Protein AF-A0A5J4DU97-F1 (afdb_monomer_lite)

Radius of gyration: 31.8 Å; chains: 1; bounding box: 61×63×100 Å

pLDDT: mean 76.8, std 22.35, range [33.56, 98.38]

Foldseek 3Di:
DDDDDDDDDDDDDDDDDDDDDDDDDDDDDDPDDPPDDDPPPPPPPPPPPVPLLDDDDWDLDFQDFDWDQFDLFRTFTPDQRDPDAAAQVLLVVQCLDPSANVVQCAEDEVVVQCVVVVPDDDDSPPRHHGHPNDYHLACVLVRGPLRLLLVCQQCVCVRCVPPPDPRDRQNDAADDDPDDPSCHRIGRHGSRNSSNNSVNSNPRD

Sequence (205 aa):
MKRVAEAGLTTYLMFGATRVIGSASLRKVLVISWSALLWAVVPITPAYAAGAVCDGPRADKLAAYKFVPGKAIDVAIEKPLAKVQGKSARGLKIMVNPERGNCIACHRVSAILTELDLKKSETPQKYGTHGTLGPSLDGIAGRYTIGELRAILVDAQAAFPEADTIMPPYYLAGKFVRAFQTCKDRAILSARDIEDVLAYLSKLK

Secondary structure (DSSP, 8-state):
----------PPP---------------------------------------TT-SS-BSSPPP---EE-SSSSEE--S-SSSS---HHHHHHHHT-TTTT-GGGT---HHHHHHHHHS-S--TTTT-PPPSSSPP-TTHHHHS-HHHHHHHHH-HHHH-TTTT--S--TT--S--TT--GGGTT-BSS-HHHHHHHHHHHTT--

Structure (mmCIF, N/CA/C/O backbone):
data_AF-A0A5J4DU97-F1
#
_entry.id   AF-A0A5J4DU97-F1
#
loop_
_atom_site.group_PDB
_atom_site.id
_atom_site.type_symbol
_atom_site.label_atom_id
_atom_site.label_alt_id
_atom_site.label_comp_id
_atom_site.label_asym_id
_atom_site.label_entity_id
_atom_site.label_seq_id
_atom_site.pdbx_PDB_ins_code
_atom_site.Cartn_x
_atom_site.Cartn_y
_atom_site.Cartn_z
_atom_site.occupancy
_atom_site.B_iso_or_equiv
_atom_site.auth_seq_id
_atom_site.auth_comp_id
_atom_site.auth_asym_id
_atom_site.auth_atom_id
_atom_site.pdbx_PDB_model_num
ATOM 1 N N . MET A 1 1 ? 43.619 45.068 43.854 1.00 39.78 1 MET A N 1
ATOM 2 C CA . MET A 1 1 ? 42.505 45.905 44.363 1.00 39.78 1 MET A CA 1
ATOM 3 C C . MET A 1 1 ? 41.384 44.957 44.779 1.00 39.78 1 MET A C 1
ATOM 5 O O . MET A 1 1 ? 40.946 44.187 43.947 1.00 39.78 1 MET A O 1
ATOM 9 N N . LYS A 1 2 ? 41.303 44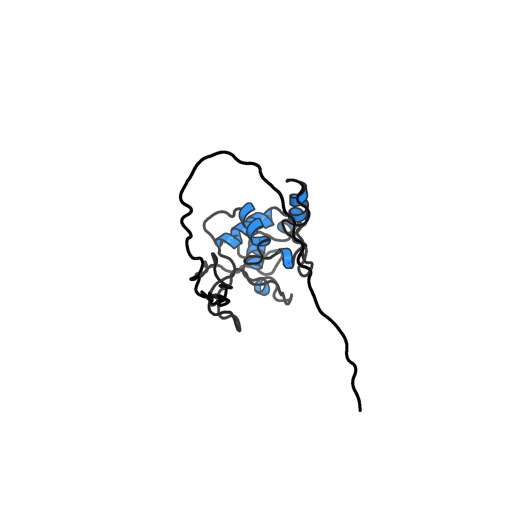.643 46.076 1.00 35.22 2 LYS A N 1
ATOM 10 C CA . LYS A 1 2 ? 40.256 45.060 47.037 1.00 35.22 2 LYS A CA 1
ATOM 11 C C . LYS A 1 2 ? 38.867 44.410 46.826 1.00 35.22 2 LYS A C 1
ATOM 13 O O . LYS A 1 2 ? 38.182 44.680 45.856 1.00 35.22 2 LYS A O 1
ATOM 18 N N . ARG A 1 3 ? 38.556 43.584 47.836 1.00 40.06 3 ARG A N 1
ATOM 19 C CA . ARG A 1 3 ? 37.326 42.937 48.336 1.00 40.06 3 ARG A CA 1
ATOM 20 C C . ARG A 1 3 ? 35.960 43.550 47.992 1.00 40.06 3 ARG A C 1
ATOM 22 O O . ARG A 1 3 ? 35.808 44.762 48.059 1.00 40.06 3 ARG A O 1
ATOM 29 N N . VAL A 1 4 ? 34.974 42.648 47.935 1.00 43.88 4 VAL A N 1
ATOM 30 C CA . VAL A 1 4 ? 33.652 42.659 48.621 1.00 43.88 4 VAL A CA 1
ATOM 31 C C . VAL A 1 4 ? 33.211 41.176 48.663 1.00 43.88 4 VAL A C 1
ATOM 33 O O . VAL A 1 4 ? 33.276 40.542 47.619 1.00 43.88 4 VAL A O 1
ATOM 36 N N . ALA A 1 5 ? 33.027 40.427 49.761 1.00 36.72 5 ALA A N 1
ATOM 37 C CA . ALA A 1 5 ? 32.416 40.578 51.094 1.00 36.72 5 ALA A CA 1
ATOM 38 C C . ALA A 1 5 ? 30.875 40.453 51.119 1.00 36.72 5 ALA A C 1
ATOM 40 O O . ALA A 1 5 ? 30.212 41.136 50.351 1.00 36.72 5 ALA A O 1
ATOM 41 N N . GLU A 1 6 ? 30.401 39.635 52.083 1.00 40.47 6 GLU A N 1
ATOM 42 C CA . GLU A 1 6 ? 29.030 39.465 52.639 1.00 40.47 6 GLU A CA 1
ATOM 43 C C . GLU A 1 6 ? 28.094 38.470 51.918 1.00 40.47 6 GLU A C 1
ATOM 45 O O . GLU A 1 6 ? 28.093 38.395 50.699 1.00 40.47 6 GLU A O 1
ATOM 50 N N . ALA A 1 7 ? 27.272 37.627 52.562 1.00 40.75 7 ALA A N 1
ATOM 51 C CA . ALA A 1 7 ? 26.912 37.329 53.963 1.00 40.75 7 ALA A CA 1
ATOM 52 C C . ALA A 1 7 ? 26.326 35.884 53.984 1.00 40.75 7 ALA A C 1
ATOM 54 O O . ALA A 1 7 ? 25.855 35.406 52.958 1.00 40.75 7 ALA A O 1
ATOM 55 N N . GLY A 1 8 ? 26.455 35.067 55.036 1.00 34.06 8 GLY A N 1
ATOM 56 C CA . GLY A 1 8 ? 25.652 35.110 56.271 1.00 34.06 8 GLY A CA 1
ATOM 57 C C . GLY A 1 8 ? 24.527 34.050 56.206 1.00 34.06 8 GLY A C 1
ATOM 58 O O . GLY A 1 8 ? 23.578 34.222 55.460 1.00 34.06 8 GLY A O 1
ATOM 59 N N . LEU A 1 9 ? 24.729 32.827 56.706 1.00 36.75 9 LEU A N 1
ATOM 60 C CA . LEU A 1 9 ? 24.472 32.326 58.071 1.00 36.75 9 LEU A CA 1
ATOM 61 C C . LEU A 1 9 ? 22.997 31.966 58.378 1.00 36.75 9 LEU A C 1
ATOM 63 O O . LEU A 1 9 ? 22.103 32.802 58.318 1.00 36.75 9 LEU A O 1
ATOM 67 N N . THR A 1 10 ? 22.841 30.760 58.939 1.00 36.75 10 THR A N 1
ATOM 68 C CA . THR A 1 10 ? 21.815 30.331 59.919 1.00 36.75 10 THR A CA 1
ATOM 69 C C . THR A 1 10 ? 20.406 29.997 59.418 1.00 36.75 10 THR A C 1
ATOM 71 O O . THR A 1 10 ? 19.522 30.843 59.340 1.00 36.75 10 THR A O 1
ATOM 74 N N . THR A 1 11 ? 20.148 28.700 59.226 1.00 41.53 11 THR A N 1
ATOM 75 C CA . THR A 1 11 ? 18.789 28.145 59.287 1.00 41.53 11 THR A CA 1
ATOM 76 C C . THR A 1 11 ? 18.452 27.804 60.739 1.00 41.53 11 THR A C 1
ATOM 78 O O . THR A 1 11 ? 19.214 27.140 61.439 1.00 41.53 11 THR A O 1
ATOM 81 N N . TYR A 1 12 ? 17.314 28.331 61.175 1.00 39.41 12 TYR A N 1
ATOM 82 C CA . TYR A 1 12 ? 16.759 28.294 62.521 1.00 39.41 12 TYR A CA 1
ATOM 83 C C . TYR A 1 12 ? 16.395 26.877 63.000 1.00 39.41 12 TYR A C 1
ATOM 85 O O . TYR A 1 12 ? 15.654 26.153 62.337 1.00 39.41 12 TYR A O 1
ATOM 93 N N . LEU A 1 13 ? 16.835 26.546 64.218 1.00 37.94 13 LEU A N 1
ATOM 94 C CA . LEU A 1 13 ? 16.186 25.587 65.114 1.00 37.94 13 LEU A CA 1
ATOM 95 C C . LEU A 1 13 ? 14.873 26.206 65.614 1.00 37.94 13 LEU A C 1
ATOM 97 O O . LEU A 1 13 ? 14.895 27.274 66.222 1.00 37.94 13 LEU A O 1
ATOM 101 N N . MET A 1 14 ? 13.750 25.518 65.417 1.00 38.16 14 MET A N 1
ATOM 102 C CA . MET A 1 14 ? 12.509 25.798 66.141 1.00 38.16 14 MET A CA 1
ATOM 103 C C . MET A 1 14 ? 12.064 24.541 66.881 1.00 38.16 14 MET A C 1
ATOM 105 O O . MET A 1 14 ? 11.596 23.565 66.299 1.00 38.16 14 MET A O 1
ATOM 109 N N . PHE A 1 15 ? 12.269 24.597 68.196 1.00 37.12 15 PHE A N 1
ATOM 110 C CA . PHE A 1 15 ? 11.703 23.707 69.196 1.00 37.12 15 PHE A CA 1
ATOM 111 C C . PHE A 1 15 ? 10.179 23.881 69.230 1.00 37.12 15 PHE A C 1
ATOM 113 O O . PHE A 1 15 ? 9.682 24.955 69.556 1.00 37.12 15 PHE A O 1
ATOM 120 N N . GLY A 1 16 ? 9.445 22.806 68.953 1.00 35.84 16 GLY A N 1
ATOM 121 C CA . GLY A 1 16 ? 8.015 22.688 69.228 1.00 35.84 16 GLY A CA 1
ATOM 122 C C . GLY A 1 16 ? 7.784 21.521 70.175 1.00 35.84 16 GLY A C 1
ATOM 123 O O . GLY A 1 16 ? 7.676 20.378 69.744 1.00 35.84 16 GLY A O 1
ATOM 124 N N . ALA A 1 17 ? 7.762 21.804 71.476 1.00 40.34 17 ALA A N 1
ATOM 125 C CA . ALA A 1 17 ? 7.398 20.846 72.508 1.00 40.34 17 ALA A CA 1
ATOM 126 C C . ALA A 1 17 ? 5.883 20.599 72.486 1.00 40.34 17 ALA A C 1
ATOM 128 O O . ALA A 1 17 ? 5.095 21.543 72.535 1.00 40.34 17 ALA A O 1
ATOM 129 N N . THR A 1 18 ? 5.456 19.337 72.499 1.00 42.66 18 THR A N 1
ATOM 130 C CA . THR A 1 18 ? 4.082 18.980 72.868 1.00 42.66 18 THR A CA 1
ATOM 131 C C . THR A 1 18 ? 4.127 17.855 73.894 1.00 42.66 18 THR A C 1
ATOM 133 O O . THR A 1 18 ? 4.570 16.743 73.619 1.00 42.66 18 THR A O 1
ATOM 136 N N . ARG A 1 19 ? 3.715 18.197 75.119 1.00 36.84 19 ARG A N 1
ATOM 137 C CA . ARG A 1 19 ? 3.464 17.276 76.233 1.00 36.84 19 ARG A CA 1
ATOM 138 C C . ARG A 1 19 ? 2.347 16.304 75.850 1.00 36.84 19 ARG A C 1
ATOM 140 O O . ARG A 1 19 ? 1.273 16.752 75.465 1.00 36.84 19 ARG A O 1
ATOM 147 N N . VAL A 1 20 ? 2.551 15.014 76.099 1.00 43.25 20 VAL A N 1
ATOM 148 C CA . VAL A 1 20 ? 1.460 14.050 76.288 1.00 43.25 20 VAL A CA 1
ATOM 149 C C . VAL A 1 20 ? 1.601 13.458 77.688 1.00 43.25 20 VAL A C 1
ATOM 151 O O . VAL A 1 20 ? 2.622 12.868 78.036 1.00 43.25 20 VAL A O 1
ATOM 154 N N . ILE A 1 21 ? 0.580 13.711 78.504 1.00 39.97 21 ILE A N 1
ATOM 155 C CA . ILE A 1 21 ? 0.368 13.165 79.847 1.00 39.97 21 ILE A CA 1
ATOM 156 C C . ILE A 1 21 ? -0.066 11.698 79.683 1.00 39.97 21 ILE A C 1
ATOM 158 O O . ILE A 1 21 ? -0.849 11.380 78.793 1.00 39.97 21 ILE A O 1
ATOM 162 N N . GLY A 1 22 ? 0.535 10.806 80.475 1.00 33.56 22 GLY A N 1
ATOM 163 C CA . GLY A 1 22 ? 0.655 9.384 80.151 1.00 33.56 22 GLY A CA 1
ATOM 164 C C . GLY A 1 22 ? -0.511 8.454 80.491 1.00 33.56 22 GLY A C 1
ATOM 165 O O . GLY A 1 22 ? -1.526 8.850 81.044 1.00 33.56 22 GLY A O 1
ATOM 166 N N . SER A 1 23 ? -0.298 7.167 80.216 1.00 38.44 23 SER A N 1
ATOM 167 C CA . SER A 1 23 ? -0.526 6.064 81.158 1.00 38.44 23 SER A CA 1
ATOM 168 C C . SER A 1 23 ? 0.166 4.786 80.650 1.00 38.44 23 SER A C 1
ATOM 170 O O . SER A 1 23 ? 0.315 4.572 79.452 1.00 38.44 23 SER A O 1
ATOM 172 N N . ALA A 1 24 ? 0.673 4.018 81.614 1.00 43.09 24 ALA A N 1
ATOM 173 C CA . ALA A 1 24 ? 1.258 2.677 81.590 1.00 43.09 24 ALA A CA 1
ATOM 174 C C . ALA A 1 24 ? 1.278 1.866 80.272 1.00 43.09 24 ALA A C 1
ATOM 176 O O . ALA A 1 24 ? 0.239 1.489 79.749 1.00 43.09 24 ALA A O 1
ATOM 177 N N . SER A 1 25 ? 2.473 1.416 79.866 1.00 41.09 25 SER A N 1
ATOM 178 C CA . SER A 1 25 ? 2.813 -0.017 79.720 1.00 41.09 25 SER A CA 1
ATOM 179 C C . SER A 1 25 ? 4.216 -0.158 79.113 1.00 41.09 25 SER A C 1
ATOM 181 O O . SER A 1 25 ? 4.470 0.240 77.978 1.00 41.09 25 SER A O 1
ATOM 183 N N . LEU A 1 26 ? 5.148 -0.718 79.887 1.00 50.97 26 LEU A N 1
ATOM 184 C CA . LEU A 1 26 ? 6.510 -1.045 79.465 1.00 50.97 26 LEU A CA 1
ATOM 185 C C . LEU A 1 26 ? 6.480 -2.060 78.311 1.00 50.97 26 LEU A C 1
ATOM 187 O O . LEU A 1 26 ? 6.248 -3.249 78.527 1.00 50.97 26 LEU A O 1
ATOM 191 N N . ARG A 1 27 ? 6.792 -1.618 77.090 1.00 46.12 27 ARG A N 1
ATOM 192 C CA . ARG A 1 27 ? 7.229 -2.508 76.007 1.00 46.12 27 ARG A CA 1
ATOM 193 C C . ARG A 1 27 ? 8.596 -2.055 75.512 1.00 46.12 27 ARG A C 1
ATOM 195 O O . ARG A 1 27 ? 8.793 -0.910 75.125 1.00 46.12 27 ARG A O 1
ATOM 202 N N . LYS A 1 28 ? 9.547 -2.983 75.617 1.00 44.84 28 LYS A N 1
ATOM 203 C CA . LYS A 1 28 ? 10.968 -2.858 75.286 1.00 44.84 28 LYS A CA 1
ATOM 204 C C . LYS A 1 28 ? 11.143 -2.228 73.899 1.00 44.84 28 LYS A C 1
ATOM 206 O O . LYS A 1 28 ? 10.737 -2.822 72.904 1.00 44.84 28 LYS A O 1
ATOM 211 N N . VAL A 1 29 ? 11.762 -1.051 73.843 1.00 43.53 29 VAL A N 1
ATOM 212 C CA . VAL A 1 29 ? 12.194 -0.426 72.589 1.00 43.53 29 VAL A CA 1
ATOM 213 C C . VAL A 1 29 ? 13.504 -1.089 72.176 1.00 43.53 29 VAL A C 1
ATOM 215 O O . VAL A 1 29 ? 14.552 -0.859 72.775 1.00 43.53 29 VAL A O 1
ATOM 218 N N . LEU A 1 30 ? 13.423 -1.963 71.176 1.00 44.03 30 LEU A N 1
ATOM 219 C CA . LEU A 1 30 ? 14.575 -2.500 70.465 1.00 44.03 30 LEU A CA 1
ATOM 220 C C . LEU A 1 30 ? 15.106 -1.393 69.545 1.00 44.03 30 LEU A C 1
ATOM 222 O O . LEU A 1 30 ? 14.493 -1.076 68.528 1.00 44.03 30 LEU A O 1
ATOM 226 N N . VAL A 1 31 ? 16.224 -0.776 69.925 1.00 44.78 31 VAL A N 1
ATOM 227 C CA . VAL A 1 31 ? 16.933 0.197 69.087 1.00 44.78 31 VAL A CA 1
ATOM 228 C C . VAL A 1 31 ? 17.688 -0.583 68.013 1.00 44.78 31 VAL A C 1
ATOM 230 O O . VAL A 1 31 ? 18.766 -1.118 68.258 1.00 44.78 31 VAL A O 1
ATOM 233 N N . ILE A 1 32 ? 17.095 -0.698 66.825 1.00 48.81 32 ILE A N 1
ATOM 234 C CA . ILE A 1 32 ? 17.781 -1.227 65.644 1.00 48.81 32 ILE A CA 1
ATOM 235 C C . ILE A 1 32 ? 18.605 -0.079 65.056 1.00 48.81 32 ILE A C 1
ATOM 237 O O . ILE A 1 32 ? 18.065 0.950 64.665 1.00 48.81 32 ILE A O 1
ATOM 241 N N . SER A 1 33 ? 19.924 -0.255 65.058 1.00 42.03 33 SER A N 1
ATOM 242 C CA . SER A 1 33 ? 20.926 0.675 64.533 1.00 42.03 33 SER A CA 1
ATOM 243 C C . SER A 1 33 ? 20.776 0.854 63.015 1.00 42.03 33 SER A C 1
ATOM 245 O O . SER A 1 33 ? 20.947 -0.096 62.253 1.00 42.03 33 SER A O 1
ATOM 247 N N . TRP A 1 34 ? 20.461 2.075 62.571 1.00 42.22 34 TRP A N 1
ATOM 248 C CA . TRP A 1 34 ? 20.395 2.481 61.160 1.00 42.22 34 TRP A CA 1
ATOM 249 C C . TRP A 1 34 ? 21.787 2.889 60.653 1.00 42.22 34 TRP A C 1
ATOM 251 O O . TRP A 1 34 ? 22.021 4.046 60.322 1.00 42.22 34 TRP A O 1
ATOM 261 N N . SER A 1 35 ? 22.732 1.952 60.611 1.00 54.69 35 SER A N 1
ATOM 262 C CA . SER A 1 35 ? 24.100 2.243 60.154 1.00 54.69 35 SER A CA 1
ATOM 263 C C . SER A 1 35 ? 24.637 1.154 59.234 1.00 54.69 35 SER A C 1
ATOM 265 O O . SER A 1 35 ? 25.695 0.600 59.498 1.00 54.69 35 SER A O 1
ATOM 267 N N . ALA A 1 36 ? 23.900 0.812 58.174 1.00 55.59 36 ALA A N 1
ATOM 268 C CA . ALA A 1 36 ? 24.432 0.062 57.031 1.00 55.59 36 ALA A CA 1
ATOM 269 C C . ALA A 1 36 ? 23.408 0.009 55.884 1.00 55.59 36 ALA A C 1
ATOM 271 O O . ALA A 1 36 ? 22.828 -1.036 55.607 1.00 55.59 36 ALA A O 1
ATOM 272 N N . LEU A 1 37 ? 23.187 1.119 55.179 1.00 54.16 37 LEU A N 1
ATOM 273 C CA . LEU A 1 37 ? 22.795 1.021 53.772 1.00 54.16 37 LEU A CA 1
ATOM 274 C C . LEU A 1 37 ? 23.932 1.580 52.933 1.00 54.16 37 LEU A C 1
ATOM 276 O O . LEU A 1 37 ? 24.103 2.780 52.737 1.00 54.16 37 LEU A O 1
ATOM 280 N N . LEU A 1 38 ? 24.752 0.615 52.532 1.00 52.22 38 LEU A N 1
ATOM 281 C CA . LEU A 1 38 ? 25.745 0.681 51.484 1.00 52.22 38 LEU A CA 1
ATOM 282 C C . LEU A 1 38 ? 25.194 1.465 50.293 1.00 52.22 38 LEU A C 1
ATOM 284 O O . LEU A 1 38 ? 24.065 1.250 49.850 1.00 52.22 38 LEU A O 1
ATOM 288 N N . TRP A 1 39 ? 26.042 2.342 49.772 1.00 46.09 39 TRP A N 1
ATOM 289 C CA . TRP A 1 39 ? 25.906 2.984 48.478 1.00 46.09 39 TRP A CA 1
ATOM 290 C C . TRP A 1 39 ? 25.841 1.914 47.383 1.00 46.09 39 TRP A C 1
ATOM 292 O O . TRP A 1 39 ? 26.840 1.593 46.743 1.00 46.09 39 TRP A O 1
ATOM 302 N N . ALA A 1 40 ? 24.664 1.338 47.160 1.00 54.50 40 ALA A N 1
ATOM 303 C CA . ALA A 1 40 ? 24.374 0.645 45.921 1.00 54.50 40 ALA A CA 1
ATOM 304 C C . ALA A 1 40 ? 24.211 1.728 44.853 1.00 54.50 40 ALA A C 1
ATOM 306 O O . ALA A 1 40 ? 23.112 2.206 44.574 1.00 54.50 40 ALA A O 1
ATOM 307 N N . VAL A 1 41 ? 25.341 2.160 44.295 1.00 61.16 41 VAL A N 1
ATOM 308 C CA . VAL A 1 41 ? 25.366 2.906 43.043 1.00 61.16 41 VAL A CA 1
ATOM 309 C C . VAL A 1 41 ? 24.847 1.927 41.997 1.00 61.16 41 VAL A C 1
ATOM 311 O O . VAL A 1 41 ? 25.604 1.117 41.474 1.00 61.16 41 VAL A O 1
ATOM 314 N N . VAL A 1 42 ? 23.534 1.917 41.769 1.00 61.50 42 VAL A N 1
ATOM 315 C CA . VAL A 1 42 ? 22.948 1.213 40.630 1.00 61.50 42 VAL A CA 1
ATOM 316 C C . VAL A 1 42 ? 23.545 1.900 39.408 1.00 61.50 42 VAL A C 1
ATOM 318 O O . VAL A 1 42 ? 23.275 3.090 39.215 1.00 61.50 42 VAL A O 1
ATOM 321 N N . PRO A 1 43 ? 24.394 1.232 38.609 1.00 50.34 43 PRO A N 1
ATOM 322 C CA . PRO A 1 43 ? 24.838 1.832 37.373 1.00 50.34 43 PRO A CA 1
ATOM 323 C C . PRO A 1 43 ? 23.587 1.970 36.510 1.00 50.34 43 PRO A C 1
ATOM 325 O O . PRO A 1 43 ? 23.056 0.986 35.997 1.00 50.34 43 PRO A O 1
ATOM 328 N N . ILE A 1 44 ? 23.086 3.198 36.383 1.00 61.91 44 ILE A N 1
ATOM 329 C CA . ILE A 1 44 ? 22.162 3.569 35.318 1.00 61.91 44 ILE A CA 1
ATOM 330 C C . ILE A 1 44 ? 23.016 3.511 34.055 1.00 61.91 44 ILE A C 1
ATOM 332 O O . ILE A 1 44 ? 23.527 4.523 33.585 1.00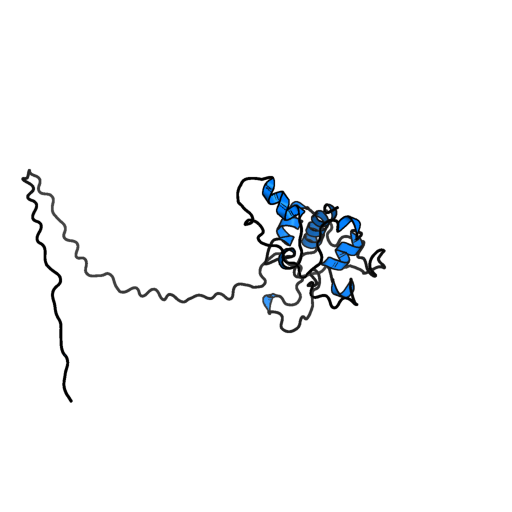 61.91 44 ILE A O 1
ATOM 336 N N . THR A 1 45 ? 23.271 2.310 33.543 1.00 55.31 45 THR A N 1
ATOM 337 C CA . THR A 1 45 ? 23.665 2.174 32.154 1.00 55.31 45 THR A CA 1
ATOM 338 C C . THR A 1 45 ? 22.424 2.573 31.367 1.00 55.31 45 THR A C 1
ATOM 340 O O . THR A 1 45 ? 21.388 1.911 31.484 1.00 55.31 45 THR A O 1
ATOM 343 N N . PRO A 1 46 ? 22.451 3.668 30.587 1.00 50.88 46 PRO A N 1
ATOM 344 C CA . PRO A 1 46 ? 21.432 3.841 29.582 1.00 50.88 46 PRO A CA 1
ATOM 345 C C . PRO A 1 46 ? 21.682 2.713 28.586 1.00 50.88 46 PRO A C 1
ATOM 347 O O . PRO A 1 46 ? 22.543 2.806 27.712 1.00 50.88 46 PRO A O 1
ATOM 350 N N . ALA A 1 47 ? 20.965 1.605 28.750 1.00 50.53 47 ALA A N 1
ATOM 351 C CA . ALA A 1 47 ? 20.766 0.657 27.681 1.00 50.53 47 ALA A CA 1
ATOM 352 C C . ALA A 1 47 ? 19.949 1.395 26.615 1.00 50.53 47 ALA A C 1
ATOM 354 O O . ALA A 1 47 ? 18.736 1.239 26.512 1.00 50.53 47 ALA A O 1
ATOM 355 N N . TYR A 1 48 ? 20.626 2.213 25.808 1.00 50.81 48 TYR A N 1
ATOM 356 C CA . TYR A 1 48 ? 20.231 2.424 24.426 1.00 50.81 48 TYR A CA 1
ATOM 357 C C . TYR A 1 48 ? 20.394 1.060 23.751 1.00 50.81 48 TYR A C 1
ATOM 359 O O . TYR A 1 48 ? 21.358 0.794 23.036 1.00 50.81 48 TYR A O 1
ATOM 367 N N . ALA A 1 49 ? 19.468 0.143 24.044 1.00 50.28 49 ALA A N 1
ATOM 368 C CA . ALA A 1 49 ? 19.214 -0.959 23.151 1.00 50.28 49 ALA A CA 1
ATOM 369 C C . ALA A 1 49 ? 18.931 -0.285 21.813 1.00 50.28 49 ALA A C 1
ATOM 371 O O . ALA A 1 49 ? 18.038 0.560 21.725 1.00 50.28 49 ALA A O 1
ATOM 372 N N . ALA A 1 50 ? 19.755 -0.584 20.812 1.00 50.66 50 ALA A N 1
ATOM 373 C CA . ALA A 1 50 ? 19.453 -0.268 19.433 1.00 50.66 50 ALA A CA 1
ATOM 374 C C . ALA A 1 50 ? 18.112 -0.942 19.134 1.00 50.66 50 ALA A C 1
ATOM 376 O O . ALA A 1 50 ? 18.061 -2.127 18.809 1.00 50.66 50 ALA A O 1
ATOM 377 N N . GLY A 1 51 ? 17.024 -0.209 19.384 1.00 52.34 51 GLY A N 1
ATOM 378 C CA . GLY A 1 51 ? 15.669 -0.671 19.174 1.00 52.34 51 GLY A CA 1
ATOM 379 C C . GLY A 1 51 ? 15.599 -1.138 17.739 1.00 52.34 51 GLY A C 1
ATOM 380 O O . GLY A 1 51 ? 16.056 -0.443 16.828 1.00 52.34 51 GLY A O 1
ATOM 381 N N . ALA A 1 52 ? 15.134 -2.362 17.554 1.00 61.56 52 ALA A N 1
ATOM 382 C CA . ALA A 1 52 ? 15.103 -2.990 16.263 1.00 61.56 52 ALA A CA 1
ATOM 383 C C . ALA A 1 52 ? 14.165 -2.211 15.339 1.00 61.56 52 ALA A C 1
ATOM 385 O O . ALA A 1 52 ? 12.966 -2.462 15.276 1.00 61.56 52 ALA A O 1
ATOM 386 N N . VAL A 1 53 ? 14.758 -1.305 14.556 1.00 62.53 53 VAL A N 1
ATOM 387 C CA . VAL A 1 53 ? 14.126 -0.537 13.466 1.00 62.53 53 VAL A CA 1
ATOM 388 C C . VAL A 1 53 ? 13.357 -1.465 12.512 1.00 62.53 53 VAL A C 1
ATOM 390 O O . VAL A 1 53 ? 12.477 -1.038 11.765 1.00 62.53 53 VAL A O 1
ATOM 393 N N . CYS A 1 54 ? 13.651 -2.770 12.580 1.00 68.75 54 CYS A N 1
ATOM 394 C CA . CYS A 1 54 ? 13.016 -3.801 11.808 1.00 68.75 54 CYS A CA 1
ATOM 395 C C . CYS A 1 54 ? 12.421 -5.022 12.542 1.00 68.75 54 CYS A C 1
ATOM 397 O O . CYS A 1 54 ? 12.237 -6.045 11.883 1.00 68.75 54 CYS A O 1
ATOM 399 N N . ASP A 1 55 ? 11.962 -4.911 13.786 1.00 63.75 55 ASP A N 1
ATOM 400 C CA . ASP A 1 55 ? 11.151 -5.985 14.392 1.00 63.75 55 ASP A CA 1
ATOM 401 C C . ASP A 1 55 ? 9.646 -5.810 14.091 1.00 63.75 55 ASP A C 1
ATOM 403 O O . ASP A 1 55 ? 9.067 -4.749 14.297 1.00 63.75 55 ASP A O 1
ATOM 407 N N . GLY A 1 56 ? 9.005 -6.844 13.529 1.00 63.75 56 GLY A N 1
ATOM 408 C CA . GLY A 1 56 ? 7.580 -6.854 13.156 1.00 63.75 56 GLY A CA 1
ATOM 409 C C . GLY A 1 56 ? 7.267 -7.818 11.996 1.00 63.75 56 GLY A C 1
ATOM 410 O O . GLY A 1 56 ? 8.190 -8.246 11.303 1.00 63.75 56 GLY A O 1
ATOM 411 N N . PRO A 1 57 ? 5.989 -8.189 11.753 1.00 64.75 57 PRO A N 1
ATOM 412 C CA . PRO A 1 57 ? 5.617 -9.167 10.725 1.00 64.75 57 PRO A CA 1
ATOM 413 C C . PRO A 1 57 ? 5.844 -8.610 9.311 1.00 64.75 57 PRO A C 1
ATOM 415 O O . PRO A 1 57 ? 4.967 -7.982 8.717 1.00 64.75 57 PRO A O 1
ATOM 418 N N . ARG A 1 58 ? 7.045 -8.823 8.781 1.00 73.38 58 ARG A N 1
ATOM 419 C CA . ARG A 1 58 ? 7.479 -8.443 7.431 1.00 73.38 58 ARG A CA 1
ATOM 420 C C . ARG A 1 58 ? 7.517 -9.670 6.524 1.00 73.38 58 ARG A C 1
ATOM 422 O O . ARG A 1 58 ? 7.454 -10.800 7.004 1.00 73.38 58 ARG A O 1
ATOM 429 N N . ALA A 1 59 ? 7.565 -9.463 5.211 1.00 70.25 59 ALA A N 1
ATOM 430 C CA . ALA A 1 59 ? 7.804 -10.576 4.298 1.00 70.25 59 ALA A CA 1
ATOM 431 C C . ALA A 1 59 ? 9.307 -10.749 4.061 1.00 70.25 59 ALA A C 1
ATOM 433 O O . ALA A 1 59 ? 9.915 -9.961 3.339 1.00 70.25 59 ALA A O 1
ATOM 434 N N . ASP A 1 60 ? 9.861 -11.820 4.631 1.00 68.19 60 ASP A N 1
ATOM 435 C CA . ASP A 1 60 ? 11.219 -12.302 4.334 1.00 68.19 60 ASP A CA 1
ATOM 436 C C . ASP A 1 60 ? 11.256 -13.073 3.003 1.00 68.19 60 ASP A C 1
ATOM 438 O O . ASP A 1 60 ? 12.281 -13.171 2.337 1.00 68.19 60 ASP A O 1
ATOM 442 N N . LYS A 1 61 ? 10.105 -13.622 2.594 1.00 80.44 61 LYS A N 1
ATOM 443 C CA . LYS A 1 61 ? 9.906 -14.267 1.298 1.00 80.44 61 LYS A CA 1
ATOM 444 C C . LYS A 1 61 ? 8.710 -13.642 0.602 1.00 80.44 61 LYS A C 1
ATOM 446 O O . LYS A 1 61 ? 7.587 -13.695 1.109 1.00 80.44 61 LYS A O 1
ATOM 451 N N . LEU A 1 62 ? 8.956 -13.073 -0.573 1.00 89.12 62 LEU A N 1
ATOM 452 C CA . LEU A 1 62 ? 7.895 -12.502 -1.386 1.00 89.12 62 LEU A CA 1
ATOM 453 C C . LEU A 1 62 ? 7.113 -13.600 -2.107 1.00 89.12 62 LEU A C 1
ATOM 455 O O . LEU A 1 62 ? 7.682 -14.562 -2.629 1.00 89.12 62 LEU A O 1
ATOM 459 N N . ALA A 1 63 ? 5.793 -13.447 -2.138 1.00 91.69 63 ALA A N 1
ATOM 460 C CA . ALA A 1 63 ? 4.950 -14.172 -3.069 1.00 91.69 63 ALA A CA 1
ATOM 461 C C . ALA A 1 63 ? 5.300 -13.731 -4.494 1.00 91.69 63 ALA A C 1
ATOM 463 O O . ALA A 1 63 ? 5.579 -12.557 -4.733 1.00 91.69 63 ALA A O 1
ATOM 464 N N . ALA A 1 64 ? 5.270 -14.665 -5.442 1.00 92.38 64 ALA A N 1
ATOM 465 C CA . ALA A 1 64 ? 5.466 -14.327 -6.842 1.00 92.38 64 ALA A CA 1
ATOM 466 C C . ALA A 1 64 ? 4.289 -13.482 -7.350 1.00 92.38 64 ALA A C 1
ATOM 468 O O . ALA A 1 64 ? 3.125 -13.826 -7.131 1.00 92.38 64 ALA A O 1
ATOM 469 N N . TYR A 1 65 ? 4.603 -12.411 -8.067 1.00 95.12 65 T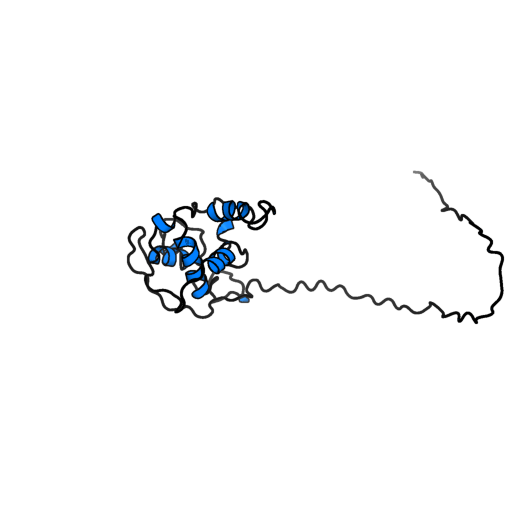YR A N 1
ATOM 470 C CA . TYR A 1 65 ? 3.641 -11.565 -8.762 1.00 95.12 65 TYR A CA 1
ATOM 471 C C . TYR A 1 65 ? 4.187 -11.187 -10.137 1.00 95.12 65 TYR A C 1
ATOM 473 O O . TYR A 1 65 ? 5.372 -11.357 -10.423 1.00 95.12 65 TYR A O 1
ATOM 481 N N . LYS A 1 66 ? 3.302 -10.702 -11.006 1.00 96.38 66 LYS A N 1
ATOM 482 C CA . LYS A 1 66 ? 3.653 -10.228 -12.342 1.00 96.38 66 LYS A CA 1
ATOM 483 C C . LYS A 1 66 ? 2.892 -8.940 -12.613 1.00 96.38 66 LYS A C 1
ATOM 485 O O . LYS A 1 66 ? 1.681 -8.906 -12.401 1.00 96.38 66 LYS A O 1
ATOM 490 N N . PHE A 1 67 ? 3.604 -7.933 -13.105 1.00 97.25 67 PHE A N 1
ATOM 491 C CA . PHE A 1 67 ? 2.983 -6.754 -13.686 1.00 97.25 67 PHE A CA 1
ATOM 492 C C . PHE A 1 6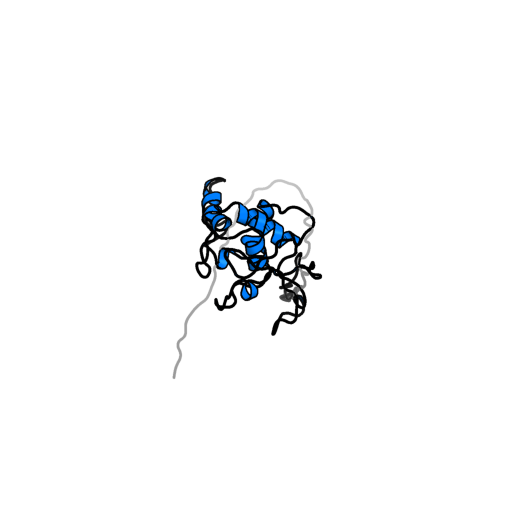7 ? 2.368 -7.116 -15.039 1.00 97.25 67 PHE A C 1
ATOM 494 O O . PHE A 1 67 ? 3.008 -7.737 -15.893 1.00 97.25 67 PHE A O 1
ATOM 501 N N . VAL A 1 68 ? 1.106 -6.755 -15.205 1.00 97.69 68 VAL A N 1
ATOM 502 C CA . VAL A 1 68 ? 0.364 -6.819 -16.465 1.00 97.69 68 VAL A CA 1
ATOM 503 C C . VAL A 1 68 ? -0.095 -5.408 -16.827 1.00 97.69 68 VAL A C 1
ATOM 505 O O . VAL A 1 68 ? -0.115 -4.567 -15.932 1.00 97.69 68 VAL A O 1
ATOM 508 N N . PRO A 1 69 ? -0.464 -5.125 -18.085 1.00 97.94 69 PRO A N 1
ATOM 509 C CA . PRO A 1 69 ? -1.001 -3.817 -18.446 1.00 97.94 69 PRO A CA 1
ATOM 510 C C . PRO A 1 69 ? -2.211 -3.433 -17.583 1.00 97.94 69 PRO A C 1
A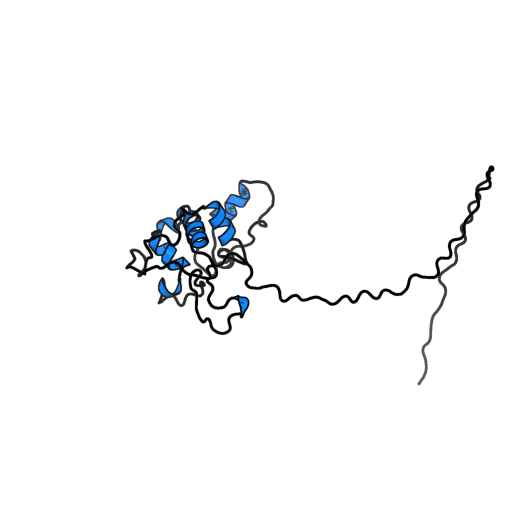TOM 512 O O . PRO A 1 69 ? -3.116 -4.250 -17.392 1.00 97.94 69 PRO A O 1
ATOM 515 N N . GLY A 1 70 ? -2.208 -2.214 -17.044 1.00 96.50 70 GLY A N 1
ATOM 516 C CA . GLY A 1 70 ? -3.359 -1.640 -16.345 1.00 96.50 70 GLY A CA 1
ATOM 517 C C . GLY A 1 70 ? -4.314 -0.899 -17.292 1.00 96.50 70 GLY A C 1
ATOM 518 O O . GLY A 1 70 ? -4.136 -0.881 -18.509 1.00 96.50 70 GLY A O 1
ATOM 519 N N . LYS A 1 71 ? -5.378 -0.326 -16.726 1.00 95.44 71 LYS A N 1
ATOM 520 C CA . LYS A 1 71 ? -6.429 0.420 -17.436 1.00 95.44 71 LYS A CA 1
ATOM 521 C C . LYS A 1 71 ? -6.287 1.936 -17.261 1.00 95.44 71 LYS A C 1
ATOM 523 O O . LYS A 1 71 ? -6.449 2.678 -18.222 1.00 95.44 71 LYS A O 1
ATOM 528 N N . ALA A 1 72 ? -6.095 2.383 -16.026 1.00 95.62 72 ALA A N 1
ATOM 529 C CA . ALA A 1 72 ? -5.906 3.768 -15.614 1.00 95.62 72 ALA A CA 1
ATOM 530 C C . ALA A 1 72 ? -4.422 4.122 -15.422 1.00 95.62 72 ALA A C 1
ATOM 532 O O . ALA A 1 72 ? -4.069 5.292 -15.532 1.00 95.62 72 ALA A O 1
ATOM 533 N N . ILE A 1 73 ? -3.573 3.130 -15.140 1.00 95.56 73 ILE A N 1
ATOM 534 C CA . ILE A 1 73 ? -2.107 3.254 -15.098 1.00 95.56 73 ILE A CA 1
ATOM 535 C C . ILE A 1 73 ? -1.465 2.134 -15.918 1.00 95.56 73 ILE A C 1
ATOM 537 O O . ILE A 1 73 ? -2.124 1.145 -16.234 1.00 95.56 73 ILE A O 1
ATOM 541 N N . ASP A 1 74 ? -0.177 2.263 -16.231 1.00 95.56 74 ASP A N 1
ATOM 542 C CA . ASP A 1 74 ? 0.515 1.356 -17.156 1.00 95.56 74 ASP A CA 1
ATOM 543 C C . ASP A 1 74 ? 0.596 -0.088 -16.652 1.00 95.56 74 ASP A C 1
ATOM 545 O O . ASP A 1 74 ? 0.656 -1.024 -17.453 1.00 95.56 74 ASP A O 1
ATOM 549 N N . VAL A 1 75 ? 0.560 -0.297 -15.330 1.00 97.69 75 VAL A N 1
ATOM 550 C CA . VAL A 1 75 ? 0.716 -1.623 -14.725 1.00 97.69 75 VAL A CA 1
ATOM 551 C C . VAL A 1 75 ? -0.320 -1.953 -13.654 1.00 97.69 75 VAL A C 1
ATOM 553 O O . VAL A 1 75 ? -0.766 -1.123 -12.868 1.00 97.69 75 VAL A O 1
ATOM 556 N N . ALA A 1 76 ? -0.644 -3.237 -13.569 1.00 98.12 76 ALA A N 1
ATOM 557 C CA . ALA A 1 76 ? -1.502 -3.836 -12.565 1.00 98.12 76 ALA A CA 1
ATOM 558 C C . ALA A 1 76 ? -0.925 -5.178 -12.093 1.00 98.12 76 ALA A C 1
ATOM 560 O O . ALA A 1 76 ? -0.174 -5.848 -12.802 1.00 98.12 76 ALA A O 1
ATOM 561 N N . ILE A 1 77 ? -1.317 -5.605 -10.894 1.00 98.38 77 ILE A N 1
ATOM 562 C CA . ILE A 1 77 ? -1.096 -6.959 -10.381 1.00 98.38 77 ILE A CA 1
ATOM 563 C C . ILE A 1 77 ? -2.466 -7.564 -10.076 1.00 98.38 77 ILE A C 1
ATOM 565 O O . ILE A 1 77 ? -3.061 -7.307 -9.029 1.00 98.38 77 ILE A O 1
ATOM 569 N N . GLU A 1 78 ? -2.992 -8.369 -10.996 1.00 96.62 78 GLU A N 1
ATOM 570 C CA . GLU A 1 78 ? -4.355 -8.908 -10.879 1.00 96.62 78 GLU A CA 1
ATOM 571 C C . GLU A 1 78 ? -4.494 -9.949 -9.768 1.00 96.62 78 GLU A C 1
ATOM 573 O O . GLU A 1 78 ? -5.461 -9.939 -9.004 1.00 96.62 78 GLU A O 1
ATOM 578 N N . LYS A 1 79 ? -3.518 -10.858 -9.672 1.00 96.88 79 LYS A N 1
ATOM 579 C CA . LYS A 1 79 ? -3.574 -11.967 -8.720 1.00 96.88 79 LYS A CA 1
ATOM 580 C C . LYS A 1 79 ? -3.278 -11.469 -7.299 1.00 96.88 79 LYS A C 1
ATOM 582 O O . LYS A 1 79 ? -2.285 -10.766 -7.109 1.00 96.88 79 LYS A O 1
ATOM 587 N N . PRO A 1 80 ? -4.084 -11.858 -6.293 1.00 96.44 80 PRO A N 1
ATOM 588 C CA . PRO A 1 80 ? -3.787 -11.561 -4.896 1.00 96.44 80 PRO A CA 1
ATOM 589 C C . PRO A 1 80 ? -2.432 -12.127 -4.457 1.00 96.44 80 PRO A C 1
ATOM 591 O O . PRO A 1 80 ? -2.059 -13.236 -4.846 1.00 96.44 80 PRO A O 1
ATOM 594 N N . LEU A 1 81 ? -1.728 -11.398 -3.591 1.00 95.44 81 LEU A N 1
ATOM 595 C CA . LEU A 1 81 ? -0.423 -11.812 -3.053 1.00 95.44 81 LEU A CA 1
ATOM 596 C C . LEU A 1 81 ? -0.562 -12.839 -1.924 1.00 95.44 81 LEU A C 1
ATOM 598 O O . LEU A 1 81 ? 0.361 -13.604 -1.643 1.00 95.44 81 LEU A O 1
ATOM 602 N N . ALA A 1 82 ? -1.715 -12.851 -1.251 1.00 93.69 82 ALA A N 1
ATOM 603 C CA . ALA A 1 82 ? -2.031 -13.771 -0.169 1.00 93.69 82 ALA A CA 1
ATOM 604 C C . ALA A 1 82 ? -3.252 -14.632 -0.515 1.00 93.69 82 ALA A C 1
ATOM 606 O O . ALA A 1 82 ? -4.217 -14.166 -1.112 1.00 93.69 82 ALA A O 1
ATOM 607 N N . LYS A 1 83 ? -3.251 -15.887 -0.049 1.00 89.50 83 LYS A N 1
ATOM 608 C CA . LYS A 1 83 ? -4.359 -16.845 -0.250 1.00 89.50 83 LYS A CA 1
ATOM 609 C C . LYS A 1 83 ? -5.624 -16.522 0.555 1.00 89.50 83 LYS A C 1
ATOM 611 O O . LYS A 1 83 ? -6.642 -17.184 0.407 1.00 89.50 83 LYS A O 1
ATOM 616 N N . VAL A 1 84 ? -5.541 -15.551 1.457 1.00 89.44 84 VAL A N 1
ATOM 617 C CA . VAL A 1 84 ? -6.601 -15.188 2.397 1.00 89.44 84 VAL A CA 1
ATOM 618 C C . VAL A 1 84 ? -7.165 -13.819 2.035 1.00 89.44 84 VAL A C 1
ATOM 620 O O . VAL A 1 84 ? -6.405 -12.885 1.787 1.00 89.44 84 VAL A O 1
ATOM 623 N N . GLN A 1 85 ? -8.488 -13.665 2.096 1.00 91.19 85 GLN A N 1
ATOM 624 C CA . GLN A 1 85 ? -9.177 -12.410 1.771 1.00 91.19 85 GLN A CA 1
ATOM 625 C C . GLN A 1 85 ? -8.842 -11.288 2.758 1.00 91.19 85 GLN A C 1
ATOM 627 O O . GLN A 1 85 ? -8.956 -11.486 3.974 1.00 91.19 85 GLN A O 1
ATOM 632 N N . GLY A 1 86 ? -8.445 -10.119 2.254 1.00 94.81 86 GLY A N 1
ATOM 633 C CA . GLY A 1 86 ? -8.109 -8.935 3.049 1.00 94.81 86 GLY A CA 1
ATOM 634 C C . GLY A 1 86 ? -9.193 -8.515 4.054 1.00 94.81 86 GLY A C 1
ATOM 635 O O . GLY A 1 86 ? -10.390 -8.669 3.828 1.00 94.81 86 GLY A O 1
ATOM 636 N N . LYS A 1 87 ? -8.766 -7.984 5.200 1.00 96.44 87 LYS A N 1
ATOM 637 C CA . LYS A 1 87 ? -9.588 -7.489 6.308 1.00 96.44 87 LYS A CA 1
ATOM 638 C C . LYS A 1 87 ? -9.381 -5.984 6.421 1.00 96.44 87 LYS A C 1
ATOM 640 O O . LYS A 1 87 ? -8.397 -5.526 6.992 1.00 96.44 87 LYS A O 1
ATOM 645 N N . SER A 1 88 ? -10.370 -5.223 5.968 1.00 95.00 88 SER A N 1
ATOM 646 C CA . SER A 1 88 ? -10.366 -3.752 5.975 1.00 95.00 88 SER A CA 1
ATOM 647 C C . SER A 1 88 ? -9.994 -3.129 7.334 1.00 95.00 88 SER A C 1
ATOM 649 O O . SER A 1 88 ? -9.195 -2.202 7.379 1.00 95.00 88 SER A O 1
ATOM 651 N N . ALA A 1 89 ? -10.467 -3.684 8.458 1.00 91.38 89 ALA A N 1
ATOM 652 C CA . ALA A 1 89 ? -10.106 -3.186 9.792 1.00 91.38 89 ALA A CA 1
ATOM 653 C C . ALA A 1 89 ? -8.610 -3.358 10.131 1.00 91.38 89 ALA A C 1
ATOM 655 O O . ALA A 1 89 ? -8.059 -2.577 10.902 1.00 91.38 89 ALA A O 1
ATOM 656 N N . ARG A 1 90 ? -7.940 -4.379 9.574 1.00 93.94 90 ARG A N 1
ATOM 657 C CA . ARG A 1 90 ? -6.479 -4.523 9.672 1.00 93.94 90 ARG A CA 1
ATOM 658 C C . ARG A 1 90 ? -5.771 -3.550 8.735 1.00 93.94 90 ARG A C 1
ATOM 660 O O . ARG A 1 90 ? -4.784 -2.961 9.154 1.00 93.94 90 ARG A O 1
ATOM 667 N N . GLY A 1 91 ? -6.306 -3.346 7.530 1.00 95.31 91 GLY A N 1
ATOM 668 C CA . GLY A 1 91 ? -5.797 -2.369 6.566 1.00 95.31 91 GLY A CA 1
ATOM 669 C C . GLY A 1 91 ? -5.698 -0.971 7.154 1.00 95.31 91 GLY A C 1
ATOM 670 O O . GLY A 1 91 ? -4.624 -0.381 7.139 1.00 95.31 91 GLY A O 1
ATOM 671 N N . LEU A 1 92 ? -6.776 -0.503 7.790 1.00 93.62 92 LEU A N 1
ATOM 672 C CA . LEU A 1 92 ? -6.781 0.774 8.503 1.00 93.62 92 LEU A CA 1
ATOM 673 C C . LEU A 1 92 ? -5.662 0.848 9.551 1.00 93.62 92 LEU A C 1
ATOM 675 O O . LEU A 1 92 ? -4.889 1.799 9.565 1.00 93.62 92 LEU A O 1
ATOM 679 N N . LYS A 1 93 ? -5.527 -0.184 10.396 1.00 92.25 93 LYS A N 1
ATOM 680 C CA . LYS A 1 93 ? -4.466 -0.240 11.416 1.00 92.25 93 LYS A CA 1
ATOM 681 C C . LYS A 1 93 ? -3.062 -0.179 10.814 1.00 92.25 93 LYS A C 1
ATOM 683 O O . LYS A 1 93 ? -2.173 0.363 11.453 1.00 92.25 93 LYS A O 1
ATOM 688 N N . ILE A 1 94 ? -2.851 -0.739 9.625 1.00 93.88 94 ILE A N 1
ATOM 689 C CA . ILE A 1 94 ? -1.560 -0.685 8.926 1.00 93.88 94 ILE A CA 1
ATOM 690 C C . ILE A 1 94 ? -1.310 0.721 8.373 1.00 93.88 94 ILE A C 1
ATOM 692 O O . ILE A 1 94 ? -0.214 1.248 8.556 1.00 93.88 94 ILE A O 1
ATOM 696 N N . MET A 1 95 ? -2.319 1.330 7.740 1.00 94.62 95 MET A N 1
ATOM 697 C CA . MET A 1 95 ? -2.210 2.658 7.124 1.00 94.62 95 MET A CA 1
ATOM 698 C C . MET A 1 95 ? -1.864 3.759 8.128 1.00 94.62 95 MET A C 1
ATOM 700 O O . MET A 1 95 ? -1.140 4.686 7.784 1.00 94.62 95 MET A O 1
ATOM 704 N N . VAL A 1 96 ? -2.359 3.652 9.361 1.00 91.75 96 VAL A N 1
ATOM 705 C CA . VAL A 1 96 ? -2.143 4.653 10.423 1.00 91.75 96 VAL A CA 1
ATOM 706 C C . VAL A 1 96 ? -0.953 4.340 11.334 1.00 91.75 96 VAL A C 1
ATOM 708 O O . VAL A 1 96 ? -0.644 5.126 12.222 1.00 91.75 96 VAL A O 1
ATOM 711 N N . ASN A 1 97 ? -0.306 3.183 11.172 1.00 89.75 97 ASN A N 1
ATOM 712 C CA . ASN A 1 97 ? 0.798 2.781 12.038 1.00 89.75 97 ASN A CA 1
ATOM 713 C C . ASN A 1 97 ? 2.141 3.311 11.483 1.00 89.75 97 ASN A C 1
ATOM 715 O O . ASN A 1 97 ? 2.501 2.939 10.359 1.00 89.75 97 ASN A O 1
ATOM 719 N N . PRO A 1 98 ? 2.892 4.120 12.262 1.00 87.12 98 PRO A N 1
ATOM 720 C CA . PRO A 1 98 ? 4.130 4.766 11.820 1.00 87.12 98 PRO A CA 1
ATOM 721 C C . PRO A 1 98 ? 5.297 3.798 11.582 1.00 87.12 98 PRO A C 1
ATOM 723 O O . PRO A 1 98 ? 6.178 4.087 10.781 1.00 87.12 98 PRO A O 1
ATOM 726 N N . GLU A 1 99 ? 5.289 2.630 12.222 1.00 84.94 99 GLU A N 1
ATOM 727 C CA . GLU A 1 99 ? 6.307 1.578 12.067 1.00 84.94 99 GLU A CA 1
ATOM 728 C C . GLU A 1 99 ? 5.991 0.625 10.897 1.00 84.94 99 GLU A C 1
ATOM 730 O O . GLU A 1 99 ? 6.721 -0.339 10.636 1.00 84.94 99 GLU A O 1
ATOM 735 N N . ARG A 1 100 ? 4.854 0.842 10.219 1.00 89.38 100 ARG A N 1
ATOM 736 C CA . ARG A 1 100 ? 4.288 -0.064 9.213 1.00 89.38 100 ARG A CA 1
ATOM 737 C C . ARG A 1 100 ? 4.003 0.681 7.910 1.00 89.38 100 ARG A C 1
ATOM 739 O O . ARG A 1 100 ? 4.927 0.959 7.157 1.00 89.38 100 ARG A O 1
ATOM 746 N N . GLY A 1 101 ? 2.731 0.945 7.604 1.00 92.31 101 GLY A N 1
ATOM 747 C CA . GLY A 1 101 ? 2.337 1.601 6.360 1.00 92.31 101 GLY A CA 1
ATOM 748 C C . GLY A 1 101 ? 2.571 3.108 6.399 1.00 92.31 101 GLY A C 1
ATOM 749 O O . GLY A 1 101 ? 3.010 3.679 5.406 1.00 92.31 101 GLY A O 1
ATOM 750 N N . ASN A 1 102 ? 2.282 3.743 7.538 1.00 94.25 102 ASN A N 1
ATOM 751 C CA . ASN A 1 102 ? 2.385 5.188 7.757 1.00 94.25 102 ASN A CA 1
ATOM 752 C C . ASN A 1 102 ? 1.819 6.053 6.609 1.00 94.25 102 ASN A C 1
ATOM 754 O O . ASN A 1 102 ? 2.320 7.132 6.307 1.00 94.25 102 ASN A O 1
ATOM 758 N N . CYS A 1 103 ? 0.779 5.569 5.929 1.00 96.50 103 CYS A N 1
ATOM 759 C CA . CYS A 1 103 ? 0.262 6.157 4.696 1.00 96.50 103 CYS A CA 1
ATOM 760 C C . CYS A 1 103 ? -0.269 7.576 4.933 1.00 96.50 103 CYS A C 1
ATOM 762 O O . CYS A 1 103 ? -0.127 8.454 4.084 1.00 96.50 103 CYS A O 1
ATOM 764 N N . ILE A 1 104 ? -0.854 7.809 6.110 1.00 94.12 104 ILE A N 1
ATOM 765 C CA . ILE A 1 104 ? -1.425 9.104 6.487 1.00 94.12 104 ILE A CA 1
ATOM 766 C C . ILE A 1 104 ? -0.373 10.192 6.736 1.00 94.12 104 ILE A C 1
ATOM 768 O O . ILE A 1 104 ? -0.720 11.369 6.744 1.00 94.12 104 ILE A O 1
ATOM 772 N N . ALA A 1 105 ? 0.910 9.835 6.880 1.00 94.06 105 ALA A N 1
ATOM 773 C CA . ALA A 1 105 ? 1.984 10.825 6.945 1.00 94.06 105 ALA A CA 1
ATOM 774 C C . ALA A 1 105 ? 2.131 11.602 5.629 1.00 94.06 105 ALA A C 1
ATOM 776 O O . ALA A 1 105 ? 2.566 12.750 5.644 1.00 94.06 105 ALA A O 1
ATOM 777 N N . CYS A 1 106 ? 1.734 10.998 4.504 1.00 96.69 106 CYS A N 1
ATOM 778 C CA . CYS A 1 106 ? 1.789 11.630 3.188 1.00 96.69 106 CYS A CA 1
ATOM 779 C C . CYS A 1 106 ? 0.404 11.931 2.617 1.00 96.69 106 CYS A C 1
ATOM 781 O O . CYS A 1 106 ? 0.265 12.914 1.895 1.00 96.69 106 CYS A O 1
ATOM 783 N N . HIS A 1 107 ? -0.598 11.104 2.914 1.00 96.88 107 HIS A N 1
ATOM 784 C CA . HIS A 1 107 ? -1.899 11.166 2.263 1.00 96.88 107 HIS A CA 1
ATOM 785 C C . HIS A 1 107 ? -3.025 11.590 3.199 1.00 96.88 107 HIS A C 1
ATOM 787 O O . HIS A 1 107 ? -3.186 11.062 4.301 1.00 96.88 107 HIS A O 1
ATOM 793 N N . ARG A 1 108 ? -3.916 12.435 2.684 1.00 93.81 108 ARG A N 1
ATOM 794 C CA . ARG A 1 108 ? -5.205 12.698 3.320 1.00 93.81 108 ARG A CA 1
ATOM 795 C C . ARG A 1 108 ? -6.199 11.568 3.046 1.00 93.81 108 ARG A C 1
ATOM 797 O O . ARG A 1 108 ? -6.382 11.159 1.903 1.00 93.81 108 ARG A O 1
ATOM 804 N N . VAL A 1 109 ? -6.868 11.110 4.105 1.00 93.12 109 VAL A N 1
ATOM 805 C CA . VAL A 1 109 ? -8.022 10.197 4.045 1.00 93.12 109 VAL A CA 1
ATOM 806 C C . VAL A 1 109 ? -9.144 10.747 4.924 1.00 93.12 109 VAL A C 1
ATOM 808 O O . VAL A 1 109 ? -9.122 10.585 6.144 1.00 93.12 109 VAL A O 1
ATOM 811 N N . SER A 1 110 ? -10.118 11.432 4.337 1.00 89.38 110 SER A N 1
ATOM 812 C CA . SER A 1 110 ? -11.183 12.098 5.095 1.00 89.38 110 SER A CA 1
ATOM 813 C C . SER A 1 110 ? -12.056 11.100 5.855 1.00 89.38 110 SER A C 1
ATOM 815 O O . SER A 1 110 ? -12.429 11.387 6.985 1.00 89.38 110 SER A O 1
ATOM 817 N N . ALA A 1 111 ? -12.275 9.893 5.319 1.00 87.25 111 ALA A N 1
ATOM 818 C CA . ALA A 1 111 ? -13.020 8.837 6.014 1.00 87.25 111 ALA A CA 1
ATOM 819 C C . ALA A 1 111 ? -12.410 8.463 7.381 1.00 87.25 111 ALA A C 1
ATOM 821 O O . ALA A 1 111 ? -13.147 8.238 8.337 1.00 87.25 111 ALA A O 1
ATOM 822 N N . ILE A 1 112 ? -11.074 8.447 7.498 1.00 86.12 112 ILE A N 1
ATOM 823 C CA . ILE A 1 112 ? -10.380 8.202 8.775 1.00 86.12 112 ILE A CA 1
ATOM 824 C C . ILE A 1 112 ? -10.612 9.372 9.731 1.00 86.12 112 ILE A C 1
ATOM 826 O O . ILE A 1 112 ? -10.841 9.141 10.912 1.00 86.12 112 ILE A O 1
ATOM 830 N N . LEU A 1 113 ? -10.598 10.610 9.221 1.00 77.62 113 LEU A N 1
ATOM 831 C CA . LEU A 1 113 ? -10.862 11.806 10.024 1.00 77.62 113 LEU A CA 1
ATOM 832 C C . LEU A 1 113 ? -12.309 11.846 10.529 1.00 77.62 113 LEU A C 1
ATOM 834 O O . LEU A 1 113 ? -12.534 12.258 11.656 1.00 77.62 113 LEU A O 1
ATOM 838 N N . THR A 1 114 ? -13.280 11.383 9.739 1.00 71.44 114 THR A N 1
ATOM 839 C CA . THR A 1 114 ? -14.703 11.366 10.120 1.00 71.44 114 THR A CA 1
ATOM 840 C C . THR A 1 114 ? -15.101 10.125 10.924 1.00 71.44 114 THR A C 1
ATOM 842 O O . THR A 1 114 ? -16.044 10.173 11.708 1.00 71.44 114 THR A O 1
ATOM 845 N N . GLU A 1 115 ? -14.385 8.999 10.796 1.00 60.75 115 GLU A N 1
ATOM 846 C CA . GLU A 1 115 ? -14.533 7.860 11.721 1.00 60.75 115 GLU A CA 1
ATOM 847 C C . GLU A 1 115 ? -14.154 8.248 13.167 1.00 60.75 115 GLU A C 1
ATOM 849 O O . GLU A 1 115 ? -14.632 7.606 14.108 1.00 60.75 115 GLU A O 1
ATOM 854 N N . LEU A 1 116 ? -13.363 9.318 13.357 1.00 49.41 116 LEU A N 1
ATOM 855 C CA . LEU A 1 116 ? -13.089 9.930 14.666 1.00 49.41 116 LEU A CA 1
ATOM 856 C C . LEU A 1 116 ? -14.323 10.617 15.274 1.00 49.41 116 LEU A C 1
ATOM 858 O O . LEU A 1 116 ? -14.416 10.686 16.496 1.00 49.41 116 LEU A O 1
ATOM 862 N N . ASP A 1 117 ? -15.300 11.038 14.465 1.00 45.44 117 ASP A N 1
ATOM 863 C CA . ASP A 1 117 ? -16.519 11.692 14.963 1.00 45.44 117 ASP A CA 1
ATOM 864 C C . ASP A 1 117 ? -17.598 10.689 15.413 1.00 45.44 117 ASP A C 1
ATOM 866 O O . ASP A 1 117 ? -18.43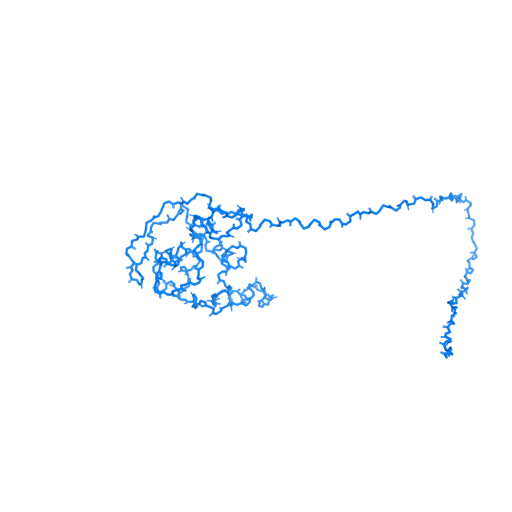8 11.004 16.256 1.00 45.44 117 ASP A O 1
ATOM 870 N N . LEU A 1 118 ? -17.580 9.446 14.912 1.00 45.34 118 LEU A N 1
ATOM 871 C CA . LEU A 1 118 ? -18.672 8.481 15.133 1.00 45.34 118 LEU A CA 1
ATOM 872 C C . LEU A 1 118 ? -18.471 7.530 16.325 1.00 45.34 118 LEU A C 1
ATOM 874 O O . LEU A 1 118 ? -19.401 6.814 16.705 1.00 45.34 118 LEU A O 1
ATOM 878 N N . LYS A 1 119 ? -17.286 7.492 16.947 1.00 48.50 119 LYS A N 1
ATOM 879 C CA . LYS A 1 119 ? -17.024 6.647 18.127 1.00 48.50 119 LYS A CA 1
ATOM 880 C C . LYS A 1 119 ? -16.300 7.417 19.227 1.00 48.50 119 LYS A C 1
ATOM 882 O O . LYS A 1 119 ? -15.128 7.169 19.466 1.00 48.50 119 LYS A O 1
ATOM 887 N N . LYS A 1 120 ? -17.077 8.230 19.953 1.00 45.34 120 LYS A N 1
ATOM 888 C CA . LYS A 1 120 ? -16.752 8.860 21.247 1.00 45.34 120 LYS A CA 1
ATOM 889 C C . LYS A 1 120 ? -15.595 9.866 21.188 1.00 45.34 120 LYS A C 1
ATOM 891 O O . LYS A 1 120 ? -14.449 9.466 21.116 1.00 45.34 120 LYS A O 1
ATOM 896 N N . SER A 1 121 ? -15.930 11.152 21.315 1.00 48.31 121 SER A N 1
ATOM 897 C CA . SER A 1 121 ? -15.299 12.144 22.211 1.00 48.31 121 SER A CA 1
ATOM 898 C C . SER A 1 121 ? -13.874 11.841 22.726 1.00 48.31 121 SER A C 1
ATOM 900 O O . SER A 1 121 ? -13.644 11.862 23.928 1.00 48.31 121 SER A O 1
ATOM 902 N N . GLU A 1 122 ? -12.915 11.593 21.843 1.00 41.59 122 GLU A N 1
ATOM 903 C CA . GLU A 1 122 ? -11.474 11.646 22.120 1.00 41.59 122 GLU A CA 1
ATOM 904 C C . GLU A 1 122 ? -10.765 12.127 20.849 1.00 41.59 122 GLU A C 1
ATOM 906 O O . GLU A 1 122 ? -9.903 11.452 20.296 1.00 41.59 122 GLU A O 1
ATOM 911 N N . THR A 1 123 ? -11.182 13.327 20.417 1.00 39.47 123 THR A N 1
ATOM 912 C CA . THR A 1 123 ? -10.363 14.360 19.757 1.00 39.47 123 THR A CA 1
ATOM 913 C C . THR A 1 123 ? -9.644 13.964 18.437 1.00 39.47 123 THR A C 1
ATOM 915 O O . THR A 1 123 ? -9.563 12.801 18.055 1.00 39.47 123 THR A O 1
ATOM 918 N N . PRO A 1 124 ? -9.055 14.915 17.685 1.00 48.84 124 PRO A N 1
ATOM 919 C CA . PRO A 1 124 ? -8.247 14.647 16.476 1.00 48.84 124 PRO A CA 1
ATOM 920 C C . PRO A 1 124 ? -6.996 13.759 16.692 1.00 48.84 124 PRO A C 1
ATOM 922 O O . PRO A 1 124 ? -6.103 13.705 15.851 1.00 48.84 124 PRO A O 1
ATOM 925 N N . GLN A 1 125 ? -6.873 13.103 17.846 1.00 52.47 125 GLN A N 1
ATOM 926 C CA . GLN A 1 125 ? -5.628 12.584 18.407 1.00 52.47 125 GLN A CA 1
ATOM 927 C C . GLN A 1 125 ? -5.385 11.105 18.113 1.00 52.47 125 GLN A C 1
ATOM 929 O O . GLN A 1 125 ? -4.235 10.680 18.139 1.00 52.47 125 GLN A O 1
ATOM 934 N N . LYS A 1 126 ? -6.414 10.313 17.785 1.00 60.97 126 LYS A N 1
ATOM 935 C CA . LYS A 1 126 ? -6.222 8.863 17.607 1.00 60.97 126 LYS A CA 1
ATOM 936 C C . LYS A 1 126 ? -5.362 8.500 16.390 1.00 60.97 126 LYS A C 1
ATOM 938 O O . LYS A 1 126 ? -4.634 7.513 16.446 1.00 60.97 126 LYS A O 1
ATOM 943 N N . TYR A 1 127 ? -5.450 9.275 15.307 1.00 65.88 127 TYR A N 1
ATOM 944 C CA . TYR A 1 127 ? -4.665 9.051 14.084 1.00 65.88 127 TYR A CA 1
ATOM 945 C C . TYR A 1 127 ? -3.820 10.269 13.666 1.00 65.88 127 TYR A C 1
ATOM 947 O O . TYR A 1 127 ? -3.051 10.170 12.719 1.00 65.88 127 TYR A O 1
ATOM 955 N N . GLY A 1 128 ? -3.881 11.384 14.406 1.00 70.69 128 GLY A N 1
ATOM 956 C CA . GLY A 1 128 ? -3.053 12.569 14.167 1.00 70.69 128 GLY A CA 1
ATOM 957 C C . GLY A 1 128 ? -3.449 13.377 12.925 1.00 70.69 128 GLY A C 1
ATOM 958 O O . GLY A 1 128 ? -4.535 13.220 12.367 1.00 70.69 128 GLY A O 1
ATOM 959 N N . THR A 1 129 ? -2.568 14.285 12.498 1.00 79.94 129 THR A N 1
ATOM 960 C CA . THR A 1 129 ? -2.765 15.104 11.293 1.00 79.94 129 THR A CA 1
ATOM 961 C C . THR A 1 129 ? -2.317 14.355 10.046 1.00 79.94 129 THR A C 1
ATOM 963 O O . THR A 1 129 ? -1.239 13.768 10.026 1.00 79.94 129 THR A O 1
ATOM 966 N N . HIS A 1 130 ? -3.114 14.427 8.984 1.00 90.06 130 HIS A N 1
ATOM 967 C CA . HIS A 1 130 ? -2.753 13.834 7.702 1.00 90.06 130 HIS A CA 1
ATOM 968 C C . HIS A 1 130 ? -1.854 14.767 6.889 1.00 90.06 130 HIS A C 1
ATOM 970 O O . HIS A 1 130 ? -2.110 15.972 6.825 1.00 90.06 130 HIS A O 1
ATOM 976 N N . GLY A 1 131 ? -0.839 14.201 6.241 1.00 90.31 131 GLY A N 1
ATOM 977 C CA . GLY A 1 131 ? 0.025 14.930 5.319 1.00 90.31 131 GLY A CA 1
ATOM 978 C C . GLY A 1 131 ? -0.640 15.239 3.978 1.00 90.31 131 GLY A C 1
ATOM 979 O O . GLY A 1 131 ? -1.727 14.750 3.658 1.00 90.31 131 GLY A O 1
ATOM 980 N N . THR A 1 132 ? 0.048 16.059 3.186 1.00 92.88 132 THR A N 1
ATOM 981 C CA . THR A 1 132 ? -0.398 16.517 1.859 1.00 92.88 132 THR A CA 1
ATOM 982 C C . THR A 1 132 ? 0.665 16.317 0.776 1.00 92.88 132 THR A C 1
ATOM 984 O O . THR A 1 132 ? 0.588 16.944 -0.275 1.00 92.88 132 THR A O 1
ATOM 987 N N . LEU A 1 133 ? 1.683 15.490 1.041 1.00 94.25 133 LEU A N 1
ATOM 988 C CA . LEU A 1 133 ? 2.736 15.176 0.068 1.00 94.25 133 LEU A CA 1
ATOM 989 C C . LEU A 1 133 ? 2.196 14.312 -1.074 1.00 94.25 133 LEU A C 1
ATOM 991 O O . LEU A 1 133 ? 2.513 14.543 -2.235 1.00 94.25 133 LEU A O 1
ATOM 995 N N . GLY A 1 134 ? 1.379 13.316 -0.735 1.00 94.56 134 GLY A N 1
ATOM 996 C CA . GLY A 1 134 ? 0.678 12.486 -1.702 1.00 94.56 134 GLY A CA 1
ATOM 997 C C . GLY A 1 134 ? -0.744 13.000 -1.961 1.00 94.56 134 GLY A C 1
ATOM 998 O O . GLY A 1 134 ? -1.328 13.667 -1.100 1.00 94.56 134 GLY A O 1
ATOM 999 N N . PRO A 1 135 ? -1.357 12.651 -3.107 1.00 94.75 135 PRO A N 1
ATOM 1000 C CA . PRO A 1 135 ? -2.753 12.989 -3.385 1.00 94.75 135 PRO A CA 1
ATOM 1001 C C . PRO A 1 135 ? -3.710 12.417 -2.331 1.00 94.75 135 PRO A C 1
ATOM 1003 O O . PRO A 1 135 ? -3.414 11.404 -1.698 1.00 94.75 135 PRO A O 1
ATOM 1006 N N . SER A 1 136 ? -4.895 13.010 -2.173 1.00 96.19 136 SER A N 1
ATOM 1007 C CA . SER A 1 136 ? -5.927 12.418 -1.307 1.00 96.19 136 SER A CA 1
ATOM 1008 C C . SER A 1 136 ? -6.288 10.996 -1.764 1.00 96.19 136 SER A C 1
ATOM 1010 O O . SER A 1 136 ? -6.393 10.726 -2.966 1.00 96.19 136 SER A O 1
ATOM 1012 N N . LEU A 1 137 ? -6.508 10.084 -0.812 1.00 97.44 137 LEU A N 1
ATOM 1013 C CA . LEU A 1 137 ? -7.003 8.726 -1.090 1.00 97.44 137 LEU A CA 1
ATOM 1014 C C . LEU A 1 137 ? -8.535 8.646 -1.069 1.00 97.44 137 LEU A C 1
ATOM 1016 O O . LEU A 1 137 ? -9.097 7.584 -1.332 1.00 97.44 137 LEU A O 1
ATOM 1020 N N . ASP A 1 138 ? -9.224 9.754 -0.803 1.00 94.50 138 ASP A N 1
ATOM 1021 C CA . ASP A 1 138 ? -10.683 9.817 -0.906 1.00 94.50 138 ASP A CA 1
ATOM 1022 C C . ASP A 1 138 ? -11.105 9.530 -2.351 1.00 94.50 138 ASP A C 1
ATOM 1024 O O . ASP A 1 138 ? -10.516 10.083 -3.281 1.00 94.50 138 ASP A O 1
ATOM 1028 N N . GLY A 1 139 ? -12.066 8.630 -2.561 1.00 95.75 139 GLY A N 1
ATOM 1029 C CA . GLY A 1 139 ? -12.511 8.207 -3.894 1.00 95.75 139 GLY A CA 1
ATOM 1030 C C . GLY A 1 139 ? -11.524 7.350 -4.692 1.00 95.75 139 GLY A C 1
ATOM 1031 O O . GLY A 1 139 ? -11.710 7.157 -5.895 1.00 95.75 139 GLY A O 1
ATOM 1032 N N . ILE A 1 140 ? -10.452 6.836 -4.076 1.00 97.50 140 ILE A N 1
ATOM 1033 C CA . ILE A 1 140 ? -9.423 6.082 -4.807 1.00 97.50 140 ILE A CA 1
ATOM 1034 C C . ILE A 1 140 ? -9.958 4.797 -5.451 1.00 97.50 140 ILE A C 1
ATOM 1036 O O . ILE A 1 140 ? -9.500 4.424 -6.532 1.00 97.50 140 ILE A O 1
ATOM 1040 N N . ALA A 1 141 ? -10.975 4.168 -4.857 1.00 95.69 141 ALA A N 1
ATOM 1041 C CA . ALA A 1 141 ? -11.617 2.984 -5.426 1.00 95.69 141 ALA A CA 1
ATOM 1042 C C . ALA A 1 141 ? -12.393 3.278 -6.722 1.00 95.69 141 ALA A C 1
ATOM 1044 O O . ALA A 1 141 ? -12.722 2.350 -7.457 1.00 95.69 141 ALA A O 1
ATOM 1045 N N . GLY A 1 142 ? -12.702 4.550 -7.001 1.00 96.06 142 GLY A N 1
ATOM 1046 C CA . GLY A 1 142 ? -13.265 4.987 -8.280 1.00 96.06 142 GLY A CA 1
ATOM 1047 C C . GLY A 1 142 ? -12.207 5.307 -9.341 1.00 96.06 142 GLY A C 1
ATOM 1048 O O . GLY A 1 142 ? -12.530 5.315 -10.525 1.00 96.06 142 GLY A O 1
ATOM 1049 N N . ARG A 1 143 ? -10.953 5.555 -8.933 1.00 96.12 143 ARG A N 1
ATOM 1050 C CA . ARG A 1 143 ? -9.846 5.932 -9.832 1.00 96.12 143 ARG A CA 1
ATOM 1051 C C . ARG A 1 143 ? -9.087 4.734 -10.383 1.00 96.12 143 ARG A C 1
ATOM 1053 O O . ARG A 1 143 ? -8.706 4.740 -11.547 1.00 96.12 143 ARG A O 1
ATOM 1060 N N . TYR A 1 144 ? -8.869 3.728 -9.543 1.00 97.75 144 TYR A N 1
ATOM 1061 C CA . TYR A 1 144 ? -8.022 2.585 -9.861 1.00 97.75 144 TYR A CA 1
ATOM 1062 C C . TYR A 1 144 ? -8.742 1.273 -9.570 1.00 97.75 144 TYR A C 1
ATOM 1064 O O . TYR A 1 144 ? -9.482 1.135 -8.592 1.00 97.75 144 TYR A O 1
ATOM 1072 N N . THR A 1 145 ? -8.482 0.276 -10.405 1.00 97.81 145 THR A N 1
ATOM 1073 C CA . THR A 1 145 ? -8.877 -1.109 -10.157 1.00 97.81 145 THR A CA 1
ATOM 1074 C C . THR A 1 145 ? -8.082 -1.697 -8.987 1.00 97.81 145 THR A C 1
ATOM 1076 O O . THR A 1 145 ? -7.006 -1.226 -8.624 1.00 97.81 145 THR A O 1
ATOM 1079 N N . ILE A 1 146 ? -8.574 -2.795 -8.406 1.00 97.06 146 ILE A N 1
ATOM 1080 C CA . ILE A 1 146 ? -7.864 -3.497 -7.323 1.00 97.06 146 ILE A CA 1
ATOM 1081 C C . ILE A 1 146 ? -6.469 -3.965 -7.764 1.00 97.06 146 ILE A C 1
ATOM 1083 O O . ILE A 1 146 ? -5.544 -3.962 -6.955 1.00 97.06 146 ILE A O 1
ATOM 1087 N N . GLY A 1 147 ? -6.312 -4.364 -9.030 1.00 98.00 147 GLY A N 1
ATOM 1088 C CA . GLY A 1 147 ? -5.019 -4.788 -9.561 1.00 98.00 147 GLY A CA 1
ATOM 1089 C C . GLY A 1 147 ? -4.008 -3.645 -9.634 1.00 98.00 147 GLY A C 1
ATOM 1090 O O . GLY A 1 147 ? -2.846 -3.825 -9.280 1.00 98.00 147 GLY A O 1
ATOM 1091 N N . GLU A 1 148 ? -4.458 -2.459 -10.023 1.00 98.38 148 GLU A N 1
ATOM 1092 C CA . GLU A 1 148 ? -3.625 -1.253 -10.089 1.00 98.38 148 GLU A CA 1
ATOM 1093 C C . GLU A 1 148 ? -3.271 -0.741 -8.699 1.00 98.38 148 GLU A C 1
ATOM 1095 O O . GLU A 1 148 ? -2.106 -0.482 -8.419 1.00 98.38 148 GLU A O 1
ATOM 1100 N N . LEU A 1 149 ? -4.237 -0.704 -7.776 1.00 98.25 149 LEU A N 1
ATOM 1101 C CA . LEU A 1 149 ? -3.959 -0.385 -6.374 1.00 98.25 149 LEU A CA 1
ATOM 1102 C C . LEU A 1 149 ? -2.922 -1.335 -5.771 1.00 98.25 149 LEU A C 1
ATOM 1104 O O . LEU A 1 149 ? -2.078 -0.918 -4.979 1.00 98.25 149 LEU A O 1
ATOM 1108 N N . ARG A 1 150 ? -2.966 -2.617 -6.150 1.00 98.31 150 ARG A N 1
ATOM 1109 C CA . ARG A 1 150 ? -1.959 -3.588 -5.723 1.00 98.31 150 ARG A CA 1
ATOM 1110 C C . ARG A 1 150 ? -0.592 -3.265 -6.307 1.00 98.31 150 ARG A C 1
ATOM 1112 O O . ARG A 1 150 ? 0.373 -3.310 -5.555 1.00 98.31 150 ARG A O 1
ATOM 1119 N N . ALA A 1 151 ? -0.507 -2.919 -7.590 1.00 98.19 151 ALA A N 1
ATOM 1120 C CA . ALA A 1 151 ? 0.747 -2.493 -8.210 1.00 98.19 151 ALA A CA 1
ATOM 1121 C C . ALA A 1 151 ? 1.336 -1.264 -7.500 1.00 98.19 151 ALA A C 1
ATOM 1123 O O . ALA A 1 151 ? 2.496 -1.311 -7.104 1.00 98.19 151 ALA A O 1
ATOM 1124 N N . ILE A 1 152 ? 0.514 -0.244 -7.223 1.00 97.88 152 ILE A N 1
ATOM 1125 C CA . ILE A 1 152 ? 0.916 0.976 -6.503 1.00 97.88 152 ILE A CA 1
ATOM 1126 C C . ILE A 1 152 ? 1.502 0.654 -5.119 1.00 97.88 152 ILE A C 1
ATOM 1128 O O . ILE A 1 152 ? 2.522 1.216 -4.732 1.00 97.88 152 ILE A O 1
ATOM 1132 N N . LEU A 1 153 ? 0.874 -0.247 -4.355 1.00 97.75 153 LEU A N 1
ATOM 1133 C CA . LEU A 1 153 ? 1.382 -0.629 -3.031 1.00 97.75 153 LEU A CA 1
ATOM 1134 C C . LEU A 1 153 ? 2.633 -1.512 -3.110 1.00 97.75 153 LEU A C 1
ATOM 1136 O O . LEU A 1 153 ? 3.496 -1.427 -2.238 1.00 97.75 153 LEU A O 1
ATOM 1140 N N . VAL A 1 154 ? 2.720 -2.390 -4.112 1.00 97.25 154 VAL A N 1
ATOM 1141 C CA . VAL A 1 154 ? 3.870 -3.285 -4.282 1.00 97.25 154 VAL A CA 1
ATOM 1142 C C . VAL A 1 154 ? 5.114 -2.483 -4.637 1.00 97.25 154 VAL A C 1
ATOM 1144 O O . VAL A 1 154 ? 6.125 -2.601 -3.940 1.00 97.25 154 VAL A O 1
ATOM 1147 N N . ASP A 1 155 ? 5.004 -1.653 -5.670 1.00 96.25 155 ASP A N 1
ATOM 1148 C CA . ASP A 1 155 ? 6.067 -0.790 -6.158 1.00 96.25 155 ASP A CA 1
ATOM 1149 C C . ASP A 1 155 ? 5.469 0.426 -6.883 1.00 96.25 155 ASP A C 1
ATOM 1151 O O . ASP A 1 155 ? 5.065 0.360 -8.047 1.00 96.25 155 ASP A O 1
ATOM 1155 N N . ALA A 1 156 ? 5.418 1.555 -6.177 1.00 96.19 156 ALA A N 1
ATOM 1156 C CA . ALA A 1 156 ? 4.894 2.797 -6.724 1.00 96.19 156 ALA A CA 1
ATOM 1157 C C . ALA A 1 156 ? 5.771 3.359 -7.855 1.00 96.19 156 ALA A C 1
ATOM 1159 O O . ALA A 1 156 ? 5.243 4.050 -8.722 1.00 96.19 156 ALA A O 1
ATOM 1160 N N . GLN A 1 157 ? 7.078 3.068 -7.869 1.00 93.94 157 GLN A N 1
ATOM 1161 C CA . GLN A 1 157 ? 7.985 3.533 -8.924 1.00 93.94 157 GLN A CA 1
ATOM 1162 C C . GLN A 1 157 ? 7.693 2.802 -10.233 1.00 93.94 157 GLN A C 1
ATOM 1164 O O . GLN A 1 157 ? 7.623 3.428 -11.284 1.00 93.94 157 GLN A O 1
ATOM 1169 N N . ALA A 1 158 ? 7.425 1.496 -10.160 1.00 94.31 158 ALA A N 1
ATOM 1170 C CA . ALA A 1 158 ? 6.949 0.736 -11.313 1.00 94.31 158 ALA A CA 1
ATOM 1171 C C . ALA A 1 158 ? 5.541 1.171 -11.763 1.00 94.31 158 ALA A C 1
ATOM 1173 O O . ALA A 1 158 ? 5.245 1.149 -12.955 1.00 94.31 158 ALA A O 1
ATOM 1174 N N . ALA A 1 159 ? 4.670 1.554 -10.822 1.00 95.19 159 ALA A N 1
ATOM 1175 C CA . ALA A 1 159 ? 3.310 2.008 -11.116 1.00 95.19 159 ALA A CA 1
ATOM 1176 C C . ALA A 1 159 ? 3.242 3.409 -11.746 1.00 95.19 159 ALA A C 1
ATOM 1178 O O . ALA A 1 159 ? 2.322 3.686 -12.515 1.00 95.19 159 ALA A O 1
ATOM 1179 N N . PHE A 1 160 ? 4.197 4.279 -11.413 1.00 94.44 160 PHE A N 1
ATOM 1180 C CA . PHE A 1 160 ? 4.262 5.667 -11.864 1.00 94.44 160 PHE A CA 1
ATOM 1181 C C . PHE A 1 160 ? 5.696 6.040 -12.290 1.00 94.44 160 PHE A C 1
ATOM 1183 O O . PHE A 1 160 ? 6.341 6.846 -11.610 1.00 94.44 160 PHE A O 1
ATOM 1190 N N . PRO A 1 161 ? 6.211 5.471 -13.396 1.00 91.12 161 PRO A N 1
ATOM 1191 C CA . PRO A 1 161 ? 7.613 5.630 -13.795 1.00 91.12 161 PRO A CA 1
ATOM 1192 C C . PRO A 1 161 ? 8.007 7.087 -14.070 1.00 91.12 161 PRO A C 1
ATOM 1194 O O . PRO A 1 161 ? 9.131 7.480 -13.784 1.00 91.12 161 PRO A O 1
ATOM 1197 N N . GLU A 1 162 ? 7.065 7.903 -14.545 1.00 89.38 162 GLU A N 1
ATOM 1198 C CA . GLU A 1 162 ? 7.295 9.313 -14.892 1.00 89.38 162 GLU A CA 1
ATOM 1199 C C . GLU A 1 162 ? 7.077 10.284 -13.718 1.00 89.38 162 GLU A C 1
ATOM 1201 O O . GLU A 1 162 ? 7.280 11.488 -13.855 1.00 89.38 162 GLU A O 1
ATOM 1206 N N . ALA A 1 163 ? 6.591 9.801 -12.569 1.00 84.69 163 ALA A N 1
ATOM 1207 C CA . ALA A 1 163 ? 6.142 10.670 -11.478 1.00 84.69 163 ALA A CA 1
ATOM 1208 C C . ALA A 1 163 ? 7.232 11.001 -10.446 1.00 84.69 163 ALA A C 1
ATOM 1210 O O . ALA A 1 163 ? 6.911 11.659 -9.456 1.00 84.69 163 ALA A O 1
ATOM 1211 N N . ASP A 1 164 ? 8.466 10.505 -10.625 1.00 87.31 164 ASP A N 1
ATOM 1212 C CA . ASP A 1 164 ? 9.567 10.597 -9.647 1.00 87.31 164 ASP A CA 1
ATOM 1213 C C . ASP A 1 164 ? 9.073 10.390 -8.203 1.00 87.31 164 ASP A C 1
ATOM 1215 O O . ASP A 1 164 ? 9.292 11.192 -7.290 1.00 87.31 164 ASP A O 1
ATOM 1219 N N . THR A 1 165 ? 8.301 9.317 -8.003 1.00 93.75 165 THR A N 1
ATOM 1220 C CA . THR A 1 165 ? 7.536 9.145 -6.770 1.00 93.75 165 THR A CA 1
ATOM 1221 C C . THR A 1 165 ? 8.434 8.914 -5.557 1.00 93.75 165 THR A C 1
ATOM 1223 O O . THR A 1 165 ? 9.343 8.081 -5.557 1.00 93.75 165 THR A O 1
ATOM 1226 N N . ILE A 1 166 ? 8.110 9.615 -4.471 1.00 94.69 166 ILE A N 1
ATOM 1227 C CA . ILE A 1 166 ? 8.700 9.390 -3.146 1.00 94.69 166 ILE A CA 1
ATOM 1228 C C . ILE A 1 166 ? 7.924 8.348 -2.328 1.00 94.69 166 ILE A C 1
ATOM 1230 O O . ILE A 1 166 ? 8.312 8.044 -1.198 1.00 94.69 166 ILE A O 1
ATOM 1234 N N . MET A 1 167 ? 6.808 7.826 -2.854 1.00 96.75 167 MET A N 1
ATOM 1235 C CA . MET A 1 167 ? 6.031 6.786 -2.182 1.00 96.75 167 MET A CA 1
ATOM 1236 C C . MET A 1 167 ? 6.879 5.506 -2.083 1.00 96.75 167 MET A C 1
ATOM 1238 O O . MET A 1 167 ? 7.314 4.993 -3.115 1.00 96.75 167 MET A O 1
ATOM 1242 N N . PRO A 1 168 ? 7.116 4.964 -0.874 1.00 93.75 168 PRO A N 1
ATOM 1243 C CA . PRO A 1 168 ? 7.955 3.782 -0.723 1.00 93.75 168 PRO A CA 1
ATOM 1244 C C . PRO A 1 168 ? 7.350 2.541 -1.401 1.00 93.75 168 PRO A C 1
ATOM 1246 O O . PRO A 1 168 ? 6.132 2.352 -1.346 1.00 93.75 168 PRO A O 1
ATOM 1249 N N . PRO A 1 169 ? 8.173 1.636 -1.959 1.00 94.19 169 PRO A N 1
ATOM 1250 C CA . PRO A 1 169 ? 7.712 0.311 -2.354 1.00 94.19 169 PRO A CA 1
ATOM 1251 C C . PRO A 1 169 ? 7.480 -0.543 -1.098 1.00 94.19 169 PRO A C 1
ATOM 1253 O O . PRO A 1 169 ? 8.418 -0.868 -0.364 1.00 94.19 169 PRO A O 1
ATOM 1256 N N . TYR A 1 170 ? 6.230 -0.919 -0.816 1.00 95.56 170 TYR A N 1
ATOM 1257 C CA . TYR A 1 170 ? 5.910 -1.638 0.424 1.00 95.56 170 TYR A CA 1
ATOM 1258 C C . TYR A 1 170 ? 6.091 -3.155 0.319 1.00 95.56 170 TYR A C 1
ATOM 1260 O O . TYR A 1 170 ? 6.202 -3.817 1.358 1.00 95.56 170 TYR A O 1
ATOM 1268 N N . TYR A 1 171 ? 6.130 -3.713 -0.898 1.00 95.12 171 TYR A N 1
ATOM 1269 C CA . TYR A 1 171 ? 6.264 -5.154 -1.142 1.00 95.12 171 TYR A CA 1
ATOM 1270 C C . TYR A 1 171 ? 7.422 -5.504 -2.087 1.00 95.12 171 TYR A C 1
ATOM 1272 O O . TYR A 1 171 ? 7.301 -6.338 -2.988 1.00 95.12 171 TYR A O 1
ATOM 1280 N N . LEU A 1 172 ? 8.569 -4.875 -1.844 1.00 90.25 172 LEU A N 1
ATOM 1281 C CA . LEU A 1 172 ? 9.824 -5.155 -2.528 1.00 90.25 172 LEU A CA 1
ATOM 1282 C C . LEU A 1 172 ? 10.891 -5.565 -1.510 1.00 90.25 172 LEU A C 1
ATOM 1284 O O . LEU A 1 172 ? 10.992 -4.986 -0.431 1.00 90.25 172 LEU A O 1
ATOM 1288 N N . ALA A 1 173 ? 11.685 -6.572 -1.856 1.00 85.50 173 ALA A N 1
ATOM 1289 C CA . ALA A 1 173 ? 12.784 -7.077 -1.049 1.00 85.50 173 ALA A CA 1
ATOM 1290 C C . ALA A 1 173 ? 14.028 -7.114 -1.932 1.00 85.50 173 ALA A C 1
ATOM 1292 O O . ALA A 1 173 ? 13.993 -7.646 -3.041 1.00 85.50 173 ALA A O 1
ATOM 1293 N N . GLY A 1 174 ? 15.119 -6.527 -1.452 1.00 76.75 174 GLY A N 1
ATOM 1294 C CA . GLY A 1 174 ? 16.373 -6.495 -2.184 1.00 76.75 174 GLY A CA 1
ATOM 1295 C C . GLY A 1 174 ? 17.403 -5.571 -1.550 1.00 76.75 174 GLY A C 1
ATOM 1296 O O . GLY A 1 174 ? 17.272 -5.122 -0.407 1.00 76.75 174 GLY A O 1
ATOM 1297 N N . LYS A 1 175 ? 18.447 -5.275 -2.327 1.00 71.62 175 LYS A N 1
ATOM 1298 C CA . LYS A 1 175 ? 19.600 -4.491 -1.883 1.00 71.62 175 LYS A CA 1
ATOM 1299 C C . LYS A 1 175 ? 19.320 -2.992 -1.985 1.00 71.62 175 LYS A C 1
ATOM 1301 O O . LYS A 1 175 ? 19.729 -2.338 -2.938 1.00 71.62 175 LYS A O 1
ATOM 1306 N N . PHE A 1 176 ? 18.651 -2.447 -0.977 1.00 85.19 176 PHE A N 1
ATOM 1307 C CA . PHE A 1 176 ? 18.515 -1.000 -0.813 1.00 85.19 176 PHE A CA 1
ATOM 1308 C C . PHE A 1 176 ? 19.837 -0.367 -0.347 1.00 85.19 176 PHE A C 1
ATOM 1310 O O . PHE A 1 176 ? 20.579 -0.940 0.461 1.00 85.19 176 PHE A O 1
ATOM 1317 N N . VAL A 1 177 ? 20.134 0.838 -0.839 1.00 88.25 177 VAL A N 1
ATOM 1318 C CA . VAL A 1 177 ? 21.359 1.571 -0.490 1.00 88.25 177 VAL A CA 1
ATOM 1319 C C . VAL A 1 177 ? 21.314 1.970 0.984 1.00 88.25 177 VAL A C 1
ATOM 1321 O O . VAL A 1 177 ? 20.382 2.632 1.427 1.00 88.25 177 VAL A O 1
ATOM 1324 N N . ARG A 1 178 ? 22.342 1.575 1.748 1.00 87.12 178 ARG A N 1
ATOM 1325 C CA . ARG A 1 178 ? 22.501 1.909 3.178 1.00 87.12 178 ARG A CA 1
ATOM 1326 C C . ARG A 1 178 ? 21.326 1.481 4.076 1.00 87.12 178 ARG A C 1
ATOM 1328 O O . ARG A 1 178 ? 21.129 2.070 5.136 1.00 87.12 178 ARG A O 1
ATOM 1335 N N . ALA A 1 179 ? 20.583 0.437 3.704 1.00 84.75 179 ALA A N 1
ATOM 1336 C CA . ALA A 1 179 ? 19.577 -0.136 4.595 1.00 84.75 179 ALA A CA 1
ATOM 1337 C C . ALA A 1 179 ? 20.209 -0.701 5.876 1.00 84.75 179 ALA A C 1
ATOM 1339 O O . ALA A 1 179 ? 21.280 -1.321 5.841 1.00 84.75 179 ALA A O 1
ATOM 1340 N N . PHE A 1 180 ? 19.512 -0.523 7.003 1.00 83.81 180 PHE A N 1
ATOM 1341 C CA . PHE A 1 180 ? 19.884 -1.144 8.270 1.00 83.81 180 PHE A CA 1
ATOM 1342 C C . PHE A 1 180 ? 19.999 -2.659 8.107 1.00 83.81 180 PHE A C 1
ATOM 1344 O O . PHE A 1 180 ? 19.185 -3.289 7.432 1.00 83.81 180 PHE A O 1
ATOM 1351 N N . GLN A 1 181 ? 20.995 -3.255 8.763 1.00 82.25 181 GLN A N 1
ATOM 1352 C CA . GLN A 1 181 ? 21.291 -4.683 8.632 1.00 82.25 181 GLN A CA 1
ATOM 1353 C C . GLN A 1 181 ? 20.082 -5.571 8.968 1.00 82.25 181 GLN A C 1
ATOM 1355 O O . GLN A 1 181 ? 19.871 -6.589 8.316 1.00 82.25 181 GLN A O 1
ATOM 1360 N N . THR A 1 182 ? 19.264 -5.160 9.938 1.00 81.12 182 THR A N 1
ATOM 1361 C CA . THR A 1 182 ? 18.048 -5.865 10.374 1.00 81.12 182 THR A CA 1
ATOM 1362 C C . THR A 1 182 ? 16.895 -5.794 9.367 1.00 81.12 182 THR A C 1
ATOM 1364 O O . THR A 1 182 ? 15.958 -6.581 9.468 1.00 81.12 182 THR A O 1
ATOM 1367 N N . CYS A 1 183 ? 16.961 -4.889 8.389 1.00 80.00 183 CYS A N 1
ATOM 1368 C CA . CYS A 1 183 ? 15.930 -4.662 7.374 1.00 80.00 183 CYS A CA 1
ATOM 1369 C C . CYS A 1 183 ? 16.294 -5.224 5.994 1.00 80.00 183 CYS A C 1
ATOM 1371 O O . CYS A 1 183 ? 15.468 -5.184 5.084 1.00 80.00 183 CYS A O 1
ATOM 1373 N N . LYS A 1 184 ? 17.538 -5.682 5.804 1.00 82.38 184 LYS A N 1
ATOM 1374 C CA . LYS A 1 184 ? 18.019 -6.151 4.499 1.00 82.38 184 LYS A CA 1
ATOM 1375 C C . LYS A 1 184 ? 17.182 -7.319 3.993 1.00 82.38 184 LYS A C 1
ATOM 1377 O O . LYS A 1 184 ? 16.832 -8.202 4.771 1.00 82.38 184 LYS A O 1
ATOM 1382 N N . ASP A 1 185 ? 16.896 -7.296 2.691 1.00 83.50 185 ASP A N 1
ATOM 1383 C CA . ASP A 1 185 ? 16.176 -8.345 1.962 1.00 83.50 185 ASP A CA 1
ATOM 1384 C C . ASP A 1 185 ? 14.767 -8.653 2.508 1.00 83.50 185 ASP A C 1
ATOM 1386 O O . ASP A 1 185 ? 14.232 -9.738 2.289 1.00 83.50 185 ASP A O 1
ATOM 1390 N N . ARG A 1 186 ? 14.132 -7.688 3.188 1.00 85.81 186 ARG A N 1
ATOM 1391 C CA . ARG A 1 186 ? 12.754 -7.800 3.686 1.00 85.81 186 ARG A CA 1
ATOM 1392 C C . ARG A 1 186 ? 11.894 -6.673 3.134 1.00 85.81 186 ARG A C 1
ATOM 1394 O O . ARG A 1 186 ? 12.317 -5.520 3.116 1.00 85.81 186 ARG A O 1
ATOM 1401 N N . ALA A 1 187 ? 10.666 -6.999 2.750 1.00 91.44 187 ALA A N 1
ATOM 1402 C CA . ALA A 1 187 ? 9.667 -5.987 2.411 1.00 91.44 187 ALA A CA 1
ATOM 1403 C C . ALA A 1 187 ? 9.085 -5.329 3.664 1.00 91.44 187 ALA A C 1
ATOM 1405 O O . ALA A 1 187 ? 8.954 -5.986 4.696 1.00 91.44 187 ALA A O 1
ATOM 1406 N N . ILE A 1 188 ? 8.670 -4.061 3.557 1.00 91.31 188 ILE A N 1
ATOM 1407 C CA . ILE A 1 188 ? 8.066 -3.284 4.656 1.00 91.31 188 ILE A CA 1
ATOM 1408 C C . ILE A 1 188 ? 6.781 -3.957 5.164 1.00 91.31 188 ILE A C 1
ATOM 1410 O O . ILE A 1 188 ? 6.568 -4.073 6.376 1.00 91.31 188 ILE A O 1
ATOM 1414 N N . LEU A 1 189 ? 5.939 -4.425 4.240 1.00 94.38 189 LEU A N 1
ATOM 1415 C CA . LEU A 1 189 ? 4.670 -5.091 4.517 1.00 94.38 189 LEU A CA 1
ATOM 1416 C C . LEU A 1 189 ? 4.706 -6.555 4.065 1.00 94.38 189 LEU A C 1
ATOM 1418 O O . LEU A 1 189 ? 5.437 -6.931 3.152 1.00 94.38 189 LEU A O 1
ATOM 1422 N N . SER A 1 190 ? 3.906 -7.411 4.703 1.00 94.00 190 SER A N 1
ATOM 1423 C CA . SER A 1 190 ? 3.694 -8.777 4.217 1.00 94.00 190 SER A CA 1
ATOM 1424 C C . SER A 1 190 ? 2.665 -8.817 3.079 1.00 94.00 190 SER A C 1
ATOM 1426 O O . SER A 1 190 ? 1.862 -7.899 2.925 1.00 94.00 190 SER A O 1
ATOM 1428 N N . ALA A 1 191 ? 2.601 -9.928 2.332 1.00 95.12 191 ALA A N 1
ATOM 1429 C CA . ALA A 1 191 ? 1.569 -10.129 1.305 1.00 95.12 191 ALA A CA 1
ATOM 1430 C C . ALA A 1 191 ? 0.162 -9.943 1.881 1.00 95.12 191 ALA A C 1
ATOM 1432 O O . ALA A 1 191 ? -0.727 -9.380 1.249 1.00 95.12 191 ALA A O 1
ATOM 1433 N N . ARG A 1 192 ? -0.033 -10.412 3.118 1.00 95.19 192 ARG A N 1
ATOM 1434 C CA . ARG A 1 192 ? -1.306 -10.284 3.809 1.00 95.19 192 ARG A CA 1
ATOM 1435 C C . ARG A 1 192 ? -1.638 -8.830 4.131 1.00 95.19 192 ARG A C 1
ATOM 1437 O O . ARG A 1 192 ? -2.796 -8.444 4.008 1.00 95.19 192 ARG A O 1
ATOM 1444 N N . ASP A 1 193 ? -0.645 -8.060 4.555 1.00 96.12 193 ASP A N 1
ATOM 1445 C CA . ASP A 1 193 ? -0.829 -6.652 4.894 1.00 96.12 193 ASP A CA 1
ATOM 1446 C C . ASP A 1 193 ? -1.222 -5.834 3.664 1.00 96.12 193 ASP A C 1
ATOM 1448 O O . ASP A 1 193 ? -2.129 -5.013 3.764 1.00 96.12 193 ASP A O 1
ATOM 1452 N N . ILE A 1 194 ? -0.625 -6.114 2.499 1.00 97.19 194 ILE A N 1
ATOM 1453 C CA . ILE A 1 194 ? -1.026 -5.489 1.229 1.00 97.19 194 ILE A CA 1
ATOM 1454 C C . ILE A 1 194 ? -2.509 -5.756 0.948 1.00 97.19 194 ILE A C 1
ATOM 1456 O O . ILE A 1 194 ? -3.274 -4.817 0.740 1.00 97.19 194 ILE A O 1
ATOM 1460 N N . GLU A 1 195 ? -2.955 -7.014 1.019 1.00 97.62 195 GLU A N 1
ATOM 1461 C CA . GLU A 1 195 ? -4.371 -7.348 0.794 1.00 97.62 195 GLU A CA 1
ATOM 1462 C C . GLU A 1 195 ? -5.305 -6.733 1.852 1.00 97.62 195 GLU A C 1
ATOM 1464 O O . GLU A 1 195 ? -6.442 -6.368 1.550 1.00 97.62 195 GLU A O 1
ATOM 1469 N N . ASP A 1 196 ? -4.847 -6.593 3.098 1.00 97.88 196 ASP A N 1
ATOM 1470 C CA . ASP A 1 196 ? -5.600 -5.918 4.155 1.00 97.88 196 ASP A CA 1
ATOM 1471 C C . ASP A 1 196 ? -5.767 -4.417 3.865 1.00 97.88 196 ASP A C 1
ATOM 1473 O O . ASP A 1 196 ? -6.878 -3.898 4.017 1.00 97.88 196 ASP A O 1
ATOM 1477 N N . VAL A 1 197 ? -4.705 -3.736 3.414 1.00 97.88 197 VAL A N 1
ATOM 1478 C CA . VAL A 1 197 ? -4.741 -2.320 3.000 1.00 97.88 197 VAL A CA 1
ATOM 1479 C C . VAL A 1 197 ? -5.650 -2.138 1.785 1.00 97.88 197 VAL A C 1
ATOM 1481 O O . VAL A 1 197 ? -6.536 -1.285 1.820 1.00 97.88 197 VAL A O 1
ATOM 1484 N N . LEU A 1 198 ? -5.533 -2.989 0.761 1.00 97.75 198 LEU A N 1
ATOM 1485 C CA . LEU A 1 198 ? -6.424 -2.967 -0.408 1.00 97.75 198 LEU A CA 1
ATOM 1486 C C . LEU A 1 198 ? -7.896 -3.121 -0.019 1.00 97.75 198 LEU A C 1
ATOM 1488 O O . LEU A 1 198 ? -8.756 -2.398 -0.524 1.00 97.75 198 LEU A O 1
ATOM 1492 N N . ALA A 1 199 ? -8.198 -4.015 0.926 1.00 97.56 199 ALA A N 1
ATOM 1493 C CA . ALA A 1 199 ? -9.557 -4.188 1.427 1.00 97.56 199 ALA A CA 1
ATOM 1494 C C . ALA A 1 199 ? -10.103 -2.926 2.120 1.00 97.56 199 ALA A C 1
ATOM 1496 O O . ALA A 1 199 ? -11.318 -2.727 2.139 1.00 97.56 199 ALA A O 1
ATOM 1497 N N . TYR A 1 200 ? -9.247 -2.072 2.689 1.00 97.00 200 TYR A N 1
ATOM 1498 C CA . TYR A 1 200 ? -9.661 -0.760 3.190 1.00 97.00 200 TYR A CA 1
ATOM 1499 C C . TYR A 1 200 ? -9.828 0.256 2.052 1.00 97.00 200 TYR A C 1
ATOM 1501 O O . TYR A 1 200 ? -10.906 0.833 1.926 1.00 97.00 200 TYR A O 1
ATOM 1509 N N . LEU A 1 201 ? -8.825 0.399 1.177 1.00 97.25 201 LEU A N 1
ATOM 1510 C CA . LEU A 1 201 ? -8.852 1.349 0.054 1.00 97.25 201 LEU A CA 1
ATOM 1511 C C . LEU A 1 201 ? -10.046 1.126 -0.882 1.00 97.25 201 LEU A C 1
ATOM 1513 O O . LEU A 1 201 ? -10.656 2.089 -1.328 1.00 97.25 201 LEU A O 1
ATOM 1517 N N . SER A 1 202 ? -10.443 -0.129 -1.110 1.00 95.25 202 SER A N 1
ATOM 1518 C CA . SER A 1 202 ? -11.597 -0.493 -1.952 1.00 95.25 202 SER A CA 1
ATOM 1519 C C . SER A 1 202 ? -12.946 0.078 -1.488 1.00 95.25 202 SER A C 1
ATOM 1521 O O . SER A 1 202 ? -13.912 0.080 -2.253 1.00 95.25 202 SER A O 1
ATOM 1523 N N . LYS A 1 203 ? -13.031 0.557 -0.241 1.00 94.12 203 LYS A N 1
ATOM 1524 C CA . LYS A 1 203 ? -14.237 1.174 0.327 1.00 94.12 203 LYS A CA 1
ATOM 1525 C C . LYS A 1 203 ? -14.270 2.693 0.170 1.00 94.12 203 LYS A C 1
ATOM 1527 O O . LYS A 1 203 ? -15.320 3.283 0.399 1.00 94.12 203 LYS A O 1
ATOM 1532 N N . LEU A 1 204 ? -13.147 3.313 -0.192 1.00 93.69 204 LEU A N 1
ATOM 1533 C CA . LEU A 1 204 ? -13.022 4.760 -0.343 1.00 93.69 204 LEU A CA 1
ATOM 1534 C C . LEU A 1 204 ? -13.509 5.164 -1.740 1.00 93.69 204 LEU A C 1
ATOM 1536 O O . LEU A 1 204 ? -12.720 5.222 -2.686 1.00 93.69 204 LEU A O 1
ATOM 1540 N N . LYS A 1 205 ? -14.819 5.378 -1.864 1.00 84.75 205 LYS A N 1
ATOM 1541 C CA . LYS A 1 205 ? -15.492 5.841 -3.086 1.00 84.75 205 LYS A CA 1
ATOM 1542 C C . LYS A 1 205 ? -15.794 7.330 -3.034 1.00 84.75 205 LYS A C 1
ATOM 1544 O O . LYS A 1 205 ? -15.961 7.844 -1.909 1.00 84.75 205 LYS A O 1
#